Protein AF-A0A3N5PSV6-F1 (afdb_monomer)

Radius of gyration: 28.83 Å; Cα contacts (8 Å, |Δi|>4): 1073; chains: 1; bounding box: 111×68×89 Å

Nearest PDB structures (foldseek):
  8cpk-assembly3_C  TM=7.016E-01  e=5.319E-18  Escherichia coli
  4i84-assembly2_B  TM=8.105E-01  e=2.061E-15  Haemophilus influenzae Rd KW20
  4rm6-assembly1_A  TM=8.047E-01  e=1.799E-13  Haemophilus influenzae Rd KW20
  2odl-assembly1_A  TM=6.217E-01  e=5.665E-16  Haemophilus influenzae
  8vbb-assembly1_A  TM=7.490E-01  e=5.639E-13  Escherichia coli ETEC H10407

pLDDT: mean 82.86, std 22.91, range [24.31, 98.88]

Structure (mmCIF, N/CA/C/O backbone):
data_AF-A0A3N5PSV6-F1
#
_entry.id   AF-A0A3N5PSV6-F1
#
loop_
_atom_site.group_PDB
_atom_site.id
_atom_site.type_symbol
_atom_site.label_atom_id
_atom_site.label_alt_id
_atom_site.label_comp_id
_atom_site.label_asym_id
_atom_site.label_entity_id
_atom_site.label_seq_id
_atom_site.pdbx_PDB_ins_code
_atom_site.Cartn_x
_atom_site.Cartn_y
_atom_site.Cartn_z
_atom_site.occupancy
_atom_site.B_iso_or_equiv
_atom_site.auth_seq_id
_atom_site.auth_comp_id
_atom_site.auth_asym_id
_atom_site.auth_atom_id
_atom_site.pdbx_PDB_model_num
ATOM 1 N N . MET A 1 1 ? -79.967 39.894 60.573 1.00 41.41 1 MET A N 1
ATOM 2 C CA . MET A 1 1 ? -80.131 39.088 59.341 1.00 41.41 1 MET A CA 1
ATOM 3 C C . MET A 1 1 ? -79.230 39.670 58.260 1.00 41.41 1 MET A C 1
ATOM 5 O O . MET A 1 1 ? -79.398 40.843 57.982 1.00 41.41 1 MET A O 1
ATOM 9 N N . LYS A 1 2 ? -78.329 38.839 57.702 1.00 41.31 2 LYS A N 1
ATOM 10 C CA . LYS A 1 2 ? -77.596 38.963 56.411 1.00 41.31 2 LYS A CA 1
ATOM 11 C C . LYS A 1 2 ? -76.692 40.211 56.227 1.00 41.31 2 LYS A C 1
ATOM 13 O O . LYS A 1 2 ? -77.185 41.322 56.206 1.00 41.31 2 LYS A O 1
ATOM 18 N N . SER A 1 3 ? -75.356 40.061 56.296 1.00 37.50 3 SER A N 1
ATOM 19 C CA . SER A 1 3 ? -74.391 39.776 55.188 1.00 37.50 3 SER A CA 1
ATOM 20 C C . SER A 1 3 ? -74.124 41.028 54.323 1.00 37.50 3 SER A C 1
ATOM 22 O O . SER A 1 3 ? -75.101 41.627 53.905 1.00 37.50 3 SER A O 1
ATOM 24 N N . GLN A 1 4 ? -72.926 41.502 53.957 1.00 44.44 4 GLN A N 1
ATOM 25 C CA . GLN A 1 4 ? -71.601 40.923 53.659 1.00 44.44 4 GLN A CA 1
ATOM 26 C C . GLN A 1 4 ? -70.588 42.110 53.513 1.00 44.44 4 GLN A C 1
ATOM 28 O O . GLN A 1 4 ? -71.012 43.163 53.047 1.00 44.44 4 GLN A O 1
ATOM 33 N N . THR A 1 5 ? -69.374 42.072 54.105 1.00 39.25 5 THR A N 1
ATOM 34 C CA . THR A 1 5 ? -68.013 41.914 53.474 1.00 39.25 5 THR A CA 1
ATOM 35 C C . THR A 1 5 ? -67.577 43.062 52.520 1.00 39.25 5 THR A C 1
ATOM 37 O O . THR A 1 5 ? -68.368 43.451 51.678 1.00 39.25 5 THR A O 1
ATOM 40 N N . TYR A 1 6 ? -66.388 43.703 52.524 1.00 40.75 6 TYR A N 1
ATOM 41 C CA . TYR A 1 6 ? -64.989 43.438 52.948 1.00 40.75 6 TYR A CA 1
ATOM 42 C C . TYR A 1 6 ? -64.251 44.755 53.348 1.00 40.75 6 TYR A C 1
ATOM 44 O O . TYR A 1 6 ? -64.718 45.834 52.979 1.00 40.75 6 TYR A O 1
ATOM 52 N N . PRO A 1 7 ? -63.085 44.698 54.038 1.00 46.44 7 PRO A N 1
ATOM 53 C CA . PRO A 1 7 ? -62.350 45.860 54.542 1.00 46.44 7 PRO A CA 1
ATOM 54 C C . PRO A 1 7 ? -61.169 46.336 53.664 1.00 46.44 7 PRO A C 1
ATOM 56 O O . PRO A 1 7 ? -60.490 45.557 53.003 1.00 46.44 7 PRO A O 1
ATOM 59 N N . ASN A 1 8 ? -60.946 47.651 53.744 1.00 39.41 8 ASN A N 1
ATOM 60 C CA . ASN A 1 8 ? -59.696 48.417 53.868 1.00 39.41 8 ASN A CA 1
ATOM 61 C C . ASN A 1 8 ? -58.382 47.983 53.183 1.00 39.41 8 ASN A C 1
ATOM 63 O O . ASN A 1 8 ? -57.709 47.032 53.560 1.00 39.41 8 ASN A O 1
ATOM 67 N N . SER A 1 9 ? -57.969 48.874 52.274 1.00 43.34 9 SER A N 1
ATOM 68 C CA . SER A 1 9 ? -56.673 49.575 52.219 1.00 43.34 9 SER A CA 1
ATOM 69 C C . SER A 1 9 ? -55.386 48.811 52.566 1.00 43.34 9 SER A C 1
ATOM 71 O O . SER A 1 9 ? -54.981 48.701 53.720 1.00 43.34 9 SER A O 1
ATOM 73 N N . ARG A 1 10 ? -54.685 48.444 51.487 1.00 48.66 10 ARG A N 1
ATOM 74 C CA . ARG A 1 10 ? -53.250 48.664 51.215 1.00 48.66 10 ARG A CA 1
ATOM 75 C C . ARG A 1 10 ? -52.402 49.179 52.391 1.00 48.66 10 ARG A C 1
ATOM 77 O O . ARG A 1 10 ? -52.507 50.351 52.741 1.00 48.66 10 ARG A O 1
ATOM 84 N N . ASN A 1 11 ? -51.489 48.334 52.880 1.00 48.25 11 ASN A N 1
ATOM 85 C CA . ASN A 1 11 ? -50.032 48.561 52.900 1.00 48.25 11 ASN A CA 1
ATOM 86 C C . ASN A 1 11 ? -49.330 47.413 53.648 1.00 48.25 11 ASN A C 1
ATOM 88 O O . ASN A 1 11 ? -49.682 47.125 54.786 1.00 48.25 11 ASN A O 1
ATOM 92 N N . GLY A 1 12 ? -48.316 46.790 53.038 1.00 42.66 12 GLY A N 1
ATOM 93 C CA . GLY A 1 12 ? -47.486 45.807 53.739 1.00 42.66 12 GLY A CA 1
ATOM 94 C C . GLY A 1 12 ? -46.529 45.012 52.852 1.00 42.66 12 GLY A C 1
ATOM 95 O O . GLY A 1 12 ? -46.889 43.935 52.409 1.00 42.66 12 GLY A O 1
ATOM 96 N N . LEU A 1 13 ? -45.328 45.569 52.672 1.00 46.56 13 LEU A N 1
ATOM 97 C CA . LEU A 1 13 ? -44.033 44.920 52.415 1.00 46.56 13 LEU A CA 1
ATOM 98 C C . LEU A 1 13 ? -43.792 44.062 51.144 1.00 46.56 13 LEU A C 1
ATOM 100 O O . LEU A 1 13 ? -44.407 43.033 50.898 1.00 46.56 13 LEU A O 1
ATOM 104 N N . ASP A 1 14 ? -42.708 44.474 50.475 1.00 50.03 14 ASP A N 1
ATOM 105 C CA . ASP A 1 14 ? -41.561 43.654 50.059 1.00 50.03 14 ASP A CA 1
ATOM 106 C C . ASP A 1 14 ? -41.410 43.080 48.645 1.00 50.03 14 ASP A C 1
ATOM 108 O O . ASP A 1 14 ? -42.342 42.735 47.928 1.00 50.03 14 ASP A O 1
ATOM 112 N N . VAL A 1 15 ? -40.118 42.950 48.312 1.00 46.50 15 VAL A N 1
ATOM 113 C CA . VAL A 1 15 ? -39.495 42.339 47.129 1.00 46.50 15 VAL A CA 1
ATOM 114 C C . VAL A 1 15 ? -39.330 43.265 45.914 1.00 46.50 15 VAL A C 1
ATOM 116 O O . VAL A 1 15 ? -39.688 42.952 44.783 1.00 46.50 15 VAL A O 1
ATOM 119 N N . ARG A 1 16 ? -38.662 44.408 46.121 1.00 45.38 16 ARG A N 1
ATOM 120 C CA . ARG A 1 16 ? -37.930 45.121 45.054 1.00 45.38 16 ARG A CA 1
ATOM 121 C C . ARG A 1 16 ? -36.436 44.776 45.084 1.00 45.38 16 ARG A C 1
ATOM 123 O O . ARG A 1 16 ? -35.616 45.671 45.189 1.00 45.38 16 ARG A O 1
ATOM 130 N N . THR A 1 17 ? -36.079 43.498 44.987 1.00 50.38 17 THR A N 1
ATOM 131 C CA . THR A 1 17 ? -34.691 43.041 44.740 1.00 50.38 17 THR A CA 1
ATOM 132 C C . THR A 1 17 ? -34.702 41.561 44.351 1.00 50.38 17 THR A C 1
ATOM 134 O O . THR A 1 17 ? -34.222 40.690 45.064 1.00 50.38 17 THR A O 1
ATOM 137 N N . ALA A 1 18 ? -35.288 41.254 43.198 1.00 43.31 18 ALA A N 1
ATOM 138 C CA . ALA A 1 18 ? -35.144 39.946 42.561 1.00 43.31 18 ALA A CA 1
ATOM 139 C C . ALA A 1 18 ? -34.961 40.145 41.054 1.00 43.31 18 ALA A C 1
ATOM 141 O O . ALA A 1 18 ? -35.698 39.611 40.232 1.00 43.31 18 ALA A O 1
ATOM 142 N N . LEU A 1 19 ? -33.999 40.993 40.694 1.00 45.66 19 LEU A N 1
ATOM 143 C CA . LEU A 1 19 ? -33.508 41.093 39.332 1.00 45.66 19 LEU A CA 1
ATOM 144 C C . LEU A 1 19 ? -32.037 40.678 39.349 1.00 45.66 19 LEU A C 1
ATOM 146 O O . LEU A 1 19 ? -31.238 41.254 40.079 1.00 45.66 19 LEU A O 1
ATOM 150 N N . VAL A 1 20 ? -31.715 39.721 38.481 1.00 47.53 20 VAL A N 1
ATOM 151 C CA . VAL A 1 20 ? -30.361 39.397 38.012 1.00 47.53 20 VAL A CA 1
ATOM 152 C C . VAL A 1 20 ? -29.493 38.566 38.965 1.00 47.53 20 VAL A C 1
ATOM 154 O O . VAL A 1 20 ? -28.470 39.033 39.428 1.00 47.53 20 VAL A O 1
ATOM 157 N N . PHE A 1 21 ? -29.839 37.294 39.176 1.00 43.34 21 PHE A N 1
ATOM 158 C CA . PHE A 1 21 ? -28.844 36.211 39.324 1.00 43.34 21 PHE A CA 1
ATOM 159 C C . PHE A 1 21 ? -29.468 34.861 38.926 1.00 43.34 21 PHE A C 1
ATOM 161 O O . PHE A 1 21 ? -29.405 33.873 39.645 1.00 43.34 21 PHE A O 1
ATOM 168 N N . LEU A 1 22 ? -30.077 34.806 37.739 1.00 42.69 22 LEU A N 1
ATOM 169 C CA . LEU A 1 22 ? -30.148 33.554 36.987 1.00 42.69 22 LEU A CA 1
ATOM 170 C C . LEU A 1 22 ? -29.194 33.702 35.807 1.00 42.69 22 LEU A C 1
ATOM 172 O O . LEU A 1 22 ? -29.592 33.848 34.654 1.00 42.69 22 LEU A O 1
ATOM 176 N N . VAL A 1 23 ? -27.901 33.725 36.135 1.00 46.16 23 VAL A N 1
ATOM 177 C CA . VAL A 1 23 ? -26.866 33.354 35.178 1.00 46.16 23 VAL A CA 1
ATOM 178 C C . VAL A 1 23 ? -27.125 31.876 34.911 1.00 46.16 23 VAL A C 1
ATOM 180 O O . VAL A 1 23 ? -26.678 31.004 35.652 1.00 46.16 23 VAL A O 1
ATOM 183 N N . ILE A 1 24 ? -27.934 31.594 33.889 1.00 49.28 24 ILE A N 1
ATOM 184 C CA . ILE A 1 24 ? -27.906 30.305 33.216 1.00 49.28 24 ILE A CA 1
ATOM 185 C C . ILE A 1 24 ? -26.514 30.249 32.593 1.00 49.28 24 ILE A C 1
ATOM 187 O O . ILE A 1 24 ? -26.303 30.634 31.445 1.00 49.28 24 ILE A O 1
ATOM 191 N N . THR A 1 25 ? -25.537 29.819 33.386 1.00 48.53 25 THR A N 1
ATOM 192 C CA . THR A 1 25 ? -24.289 29.283 32.876 1.00 48.53 25 THR A CA 1
ATOM 193 C C . THR A 1 25 ? -24.701 28.014 32.148 1.00 48.53 25 THR A C 1
ATOM 195 O O . THR A 1 25 ? -24.708 26.923 32.715 1.00 48.53 25 THR A O 1
ATOM 198 N N . ILE A 1 26 ? -25.104 28.162 30.883 1.00 48.88 26 ILE A N 1
ATOM 199 C CA . ILE A 1 26 ? -24.948 27.104 29.896 1.00 48.88 26 ILE A CA 1
ATOM 200 C C . ILE A 1 26 ? -23.440 26.916 29.836 1.00 48.88 26 ILE A C 1
ATOM 202 O O . ILE A 1 26 ? -22.735 27.542 29.048 1.00 48.88 26 ILE A O 1
ATOM 206 N N . LEU A 1 27 ? -22.929 26.107 30.760 1.00 44.31 27 LEU A N 1
ATOM 207 C CA . LEU A 1 27 ? -21.630 25.503 30.636 1.00 44.31 27 LEU A CA 1
ATOM 208 C C . LEU A 1 27 ? -21.815 24.529 29.476 1.00 44.31 27 LEU A C 1
ATOM 210 O O . LEU A 1 27 ? -22.147 23.359 29.659 1.00 44.31 27 LEU A O 1
ATOM 214 N N . ALA A 1 28 ? -21.698 25.060 28.260 1.00 43.44 28 ALA A N 1
ATOM 215 C CA . ALA A 1 28 ? -21.350 24.274 27.106 1.00 43.44 28 ALA A CA 1
ATOM 216 C C . ALA A 1 28 ? -19.988 23.670 27.449 1.00 43.44 28 ALA A C 1
ATOM 218 O O . ALA A 1 28 ? -18.939 24.234 27.145 1.00 43.44 28 ALA A O 1
ATOM 219 N N . LEU A 1 29 ? -20.001 22.530 28.147 1.00 42.91 29 LEU A N 1
ATOM 220 C CA . LEU A 1 29 ? -18.953 21.552 27.965 1.00 42.91 29 LEU A CA 1
ATOM 221 C C . LEU A 1 29 ? -19.069 21.166 26.497 1.00 42.91 29 LEU A C 1
ATOM 223 O O . LEU A 1 29 ? -19.780 20.233 26.129 1.00 42.91 29 LEU A O 1
ATOM 227 N N . SER A 1 30 ? -18.383 21.925 25.651 1.00 39.44 30 SER A N 1
ATOM 228 C CA . SER A 1 30 ? -17.847 21.421 24.407 1.00 39.44 30 SER A CA 1
ATOM 229 C C . SER A 1 30 ? -16.951 20.262 24.823 1.00 39.44 30 SER A C 1
ATOM 231 O O . SER A 1 30 ? -15.758 20.437 25.056 1.00 39.44 30 SER A O 1
ATOM 233 N N . ALA A 1 31 ? -17.534 19.078 25.031 1.00 43.03 31 ALA A N 1
ATOM 234 C CA . ALA A 1 31 ? -16.760 17.860 24.973 1.00 43.03 31 ALA A CA 1
ATOM 235 C C . ALA A 1 31 ? -16.086 17.950 23.611 1.00 43.03 31 ALA A C 1
ATOM 237 O O . ALA A 1 31 ? -16.785 17.983 22.597 1.00 43.03 31 ALA A O 1
ATOM 238 N N . ALA A 1 32 ? -14.767 18.135 23.595 1.00 45.16 32 ALA A N 1
ATOM 239 C CA . ALA A 1 32 ? -14.008 18.034 22.369 1.00 45.16 32 ALA A CA 1
ATOM 240 C C . ALA A 1 32 ? -14.368 16.662 21.798 1.00 45.16 32 ALA A C 1
ATOM 242 O O . ALA A 1 32 ? -13.994 15.625 22.351 1.00 45.16 32 ALA A O 1
ATOM 243 N N . VAL A 1 33 ? -15.224 16.650 20.777 1.00 47.12 33 VAL A N 1
ATOM 244 C CA . VAL A 1 33 ? -15.514 15.444 20.021 1.00 47.12 33 VAL A CA 1
ATOM 245 C C . VAL A 1 33 ? -14.247 15.238 19.216 1.00 47.12 33 VAL A C 1
ATOM 247 O O . VAL A 1 33 ? -14.102 15.802 18.139 1.00 47.12 33 VAL A O 1
ATOM 250 N N . TYR A 1 34 ? -13.287 14.528 19.811 1.00 59.56 34 TYR A N 1
ATOM 251 C CA . TYR A 1 34 ? -12.083 14.078 19.127 1.00 59.56 34 TYR A CA 1
ATOM 252 C C . TYR A 1 34 ? -12.536 13.358 17.867 1.00 59.56 34 TYR A C 1
ATOM 254 O O . TYR A 1 34 ? -13.259 12.373 17.988 1.00 59.56 34 TYR A O 1
ATOM 262 N N . ALA A 1 35 ? -12.176 13.855 16.686 1.00 58.34 35 ALA A N 1
ATOM 263 C CA . ALA A 1 35 ? -12.694 13.337 15.419 1.00 58.34 35 ALA A CA 1
ATOM 264 C C . ALA A 1 35 ? -11.926 12.089 14.932 1.00 58.34 35 ALA A C 1
ATOM 266 O O . ALA A 1 35 ? -12.062 11.662 13.781 1.00 58.34 35 ALA A O 1
ATOM 267 N N . GLY A 1 36 ? -11.145 11.494 15.838 1.00 73.12 36 GLY A N 1
ATOM 268 C CA . GLY A 1 36 ? -10.449 10.229 15.685 1.00 73.12 36 GLY A CA 1
ATOM 269 C C . GLY A 1 36 ? -11.367 9.009 15.483 1.00 73.12 36 GLY A C 1
ATOM 270 O O . GLY A 1 36 ? -12.573 9.114 15.252 1.00 73.12 36 GLY A O 1
ATOM 271 N N . PRO A 1 37 ? -10.820 7.786 15.552 1.00 88.75 37 PRO A N 1
ATOM 272 C CA . PRO A 1 37 ? -11.598 6.571 15.335 1.00 88.75 37 PRO A CA 1
ATOM 273 C C . PRO A 1 37 ? -12.787 6.437 16.301 1.00 88.75 37 PRO A C 1
ATOM 275 O O . PRO A 1 37 ? -12.627 6.509 17.520 1.00 88.75 37 PRO A O 1
ATOM 278 N N . HIS A 1 38 ? -13.979 6.153 15.769 1.00 92.31 38 HIS A N 1
ATOM 279 C CA . HIS A 1 38 ? -15.219 6.087 16.545 1.00 92.31 38 HIS A CA 1
ATOM 280 C C . HIS A 1 38 ? -15.923 4.734 16.451 1.00 92.31 38 HIS A C 1
ATOM 282 O O . HIS A 1 38 ? -15.824 3.996 15.467 1.00 92.31 38 HIS A O 1
ATOM 288 N N . GLY A 1 39 ? -16.714 4.424 17.483 1.00 93.25 39 GLY A N 1
ATOM 289 C CA . GLY A 1 39 ? -17.525 3.207 17.535 1.00 93.25 39 GLY A CA 1
ATOM 290 C C . GLY A 1 39 ? -16.686 1.932 17.597 1.00 93.25 39 GLY A C 1
ATOM 291 O O . GLY A 1 39 ? -17.042 0.939 16.967 1.00 93.25 39 GLY A O 1
ATOM 292 N N . ALA A 1 40 ? -15.556 1.977 18.308 1.00 95.75 40 ALA A N 1
ATOM 293 C CA . ALA A 1 40 ? -14.661 0.839 18.454 1.00 95.75 40 ALA A CA 1
ATOM 294 C C . ALA A 1 40 ? -15.353 -0.321 19.191 1.00 95.75 40 ALA A C 1
ATOM 296 O O . ALA A 1 40 ? -15.854 -0.1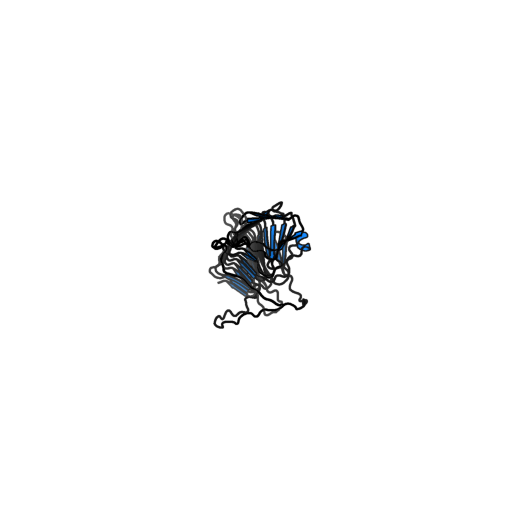69 20.304 1.00 95.75 40 ALA A O 1
ATOM 297 N N . LYS A 1 41 ? -15.328 -1.507 18.586 1.00 97.56 41 LYS A N 1
ATOM 298 C CA . LYS A 1 41 ? -15.786 -2.769 19.161 1.00 97.56 41 LYS A CA 1
ATOM 299 C C . LYS A 1 41 ? -14.687 -3.809 19.006 1.00 97.56 41 LYS A C 1
ATOM 301 O O . LYS A 1 41 ? -14.362 -4.229 17.896 1.00 97.56 41 LYS A O 1
ATOM 306 N N . VAL A 1 42 ? -14.132 -4.251 20.129 1.00 98.06 42 VAL A N 1
ATOM 307 C CA . VAL A 1 42 ? -13.125 -5.316 20.151 1.00 98.06 42 VAL A CA 1
ATOM 308 C C . VAL A 1 42 ? -13.819 -6.646 19.874 1.00 98.06 42 VAL A C 1
ATOM 310 O O . VAL A 1 42 ? -14.638 -7.104 20.666 1.00 98.06 42 VAL A O 1
ATOM 313 N N . VAL A 1 43 ? -13.506 -7.254 18.733 1.00 98.06 43 VAL A N 1
ATOM 314 C CA . VAL A 1 43 ? -14.017 -8.576 18.341 1.00 98.06 43 VAL A CA 1
ATOM 315 C C . VAL A 1 43 ? -13.105 -9.673 18.884 1.00 98.06 43 VAL A C 1
ATOM 317 O O . VAL A 1 43 ? -13.568 -10.743 19.273 1.00 98.06 43 VAL A O 1
ATOM 320 N N . ARG A 1 44 ? -11.793 -9.407 18.936 1.00 98.06 44 ARG A N 1
ATOM 321 C CA . ARG A 1 44 ? -10.792 -10.357 19.425 1.00 98.06 44 ARG A CA 1
ATOM 322 C C . ARG A 1 44 ? -9.564 -9.655 19.992 1.00 98.06 44 ARG A C 1
ATOM 324 O O . ARG A 1 44 ? -9.127 -8.638 19.462 1.00 98.06 44 ARG A O 1
ATOM 331 N N . GLY A 1 45 ? -8.948 -10.294 20.985 1.00 97.31 45 GLY A N 1
ATOM 332 C CA . GLY A 1 45 ? -7.692 -9.862 21.592 1.00 97.31 45 GLY A CA 1
ATOM 333 C C . GLY A 1 45 ? -7.911 -8.970 22.810 1.00 97.31 45 GLY A C 1
ATOM 334 O O . GLY A 1 45 ? -9.028 -8.562 23.115 1.00 97.31 45 GLY A O 1
ATOM 335 N N . LYS A 1 46 ? -6.827 -8.692 23.534 1.00 97.62 46 LYS A N 1
ATOM 336 C CA . LYS A 1 46 ? -6.812 -7.708 24.619 1.00 97.62 46 LYS A CA 1
ATOM 337 C C . LYS A 1 46 ? -6.459 -6.360 24.011 1.00 97.62 46 LYS A C 1
ATOM 339 O O . LYS A 1 46 ? -5.352 -6.212 23.495 1.00 97.62 46 LYS A O 1
ATOM 344 N N . VAL A 1 47 ? -7.391 -5.415 24.062 1.00 98.12 47 VAL A N 1
ATOM 345 C CA . VAL A 1 47 ? -7.217 -4.069 23.511 1.00 98.12 47 VAL A CA 1
ATOM 346 C C . VAL A 1 47 ? -7.595 -3.043 24.569 1.00 98.12 47 VAL A C 1
ATOM 348 O O . VAL A 1 47 ? -8.647 -3.153 25.192 1.00 98.12 47 VAL A O 1
ATOM 351 N N . GLN A 1 48 ? -6.731 -2.055 24.761 1.00 98.06 48 GLN A N 1
ATOM 352 C CA . GLN A 1 48 ? -6.952 -0.914 25.636 1.00 98.06 48 GLN A CA 1
ATOM 353 C C . GLN A 1 48 ? -6.829 0.371 24.820 1.00 98.06 48 GLN A C 1
ATOM 355 O O . GLN A 1 48 ? -5.877 0.530 24.054 1.00 98.06 48 GLN A O 1
ATOM 360 N N . PHE A 1 49 ? -7.783 1.276 25.017 1.00 97.12 49 PHE A N 1
ATOM 361 C CA . PHE A 1 49 ? -7.809 2.602 24.410 1.00 97.12 49 PHE A CA 1
ATOM 362 C C . PHE A 1 49 ? -7.478 3.638 25.484 1.00 97.12 49 PHE A C 1
ATOM 364 O O . PHE A 1 49 ? -8.082 3.627 26.558 1.00 97.12 49 PHE A O 1
ATOM 371 N N . THR A 1 50 ? -6.526 4.521 25.202 1.00 96.50 50 THR A N 1
ATOM 372 C CA . THR A 1 50 ? -6.129 5.612 26.096 1.00 96.50 50 THR A CA 1
ATOM 373 C C . THR A 1 50 ? -6.025 6.899 25.287 1.00 96.50 50 THR A C 1
ATOM 375 O O . THR A 1 50 ? -5.145 7.010 24.436 1.00 96.50 50 THR A O 1
ATOM 378 N N . GLN A 1 51 ? -6.894 7.872 25.560 1.00 94.44 51 GLN A N 1
ATOM 379 C CA . GLN A 1 51 ? -6.796 9.214 24.980 1.00 94.44 51 GLN A CA 1
ATOM 380 C C . GLN A 1 51 ? -5.790 10.056 25.782 1.00 94.44 51 GLN A C 1
ATOM 382 O O . GLN A 1 51 ? -5.843 10.075 27.012 1.00 94.44 51 GLN A O 1
ATOM 387 N N . GLN A 1 52 ? -4.867 10.730 25.096 1.00 92.75 52 GLN A N 1
ATOM 388 C CA . GLN A 1 52 ? -3.826 11.593 25.662 1.00 92.75 52 GLN A CA 1
ATOM 389 C C . GLN A 1 52 ? -3.743 12.881 24.834 1.00 92.75 52 GLN A C 1
ATOM 391 O O . GLN A 1 52 ? -3.011 12.935 23.847 1.00 92.75 52 GLN A O 1
ATOM 396 N N . GLY A 1 53 ? -4.522 13.902 25.205 1.00 91.69 53 GLY A N 1
ATOM 397 C CA . GLY A 1 53 ? -4.679 15.098 24.368 1.00 91.69 53 GLY A CA 1
ATOM 398 C C . GLY A 1 53 ? -5.203 14.707 22.985 1.00 91.69 53 GLY A C 1
ATOM 399 O O . GLY A 1 53 ? -6.193 13.982 22.899 1.00 91.69 53 GLY A O 1
ATOM 400 N N . ASP A 1 54 ? -4.485 15.093 21.933 1.00 93.19 54 ASP A N 1
ATOM 401 C CA . ASP A 1 54 ? -4.823 14.787 20.532 1.00 93.19 54 ASP A CA 1
ATOM 402 C C . ASP A 1 54 ? -4.298 13.417 20.062 1.00 93.19 54 ASP A C 1
ATOM 404 O O . ASP A 1 54 ? -4.352 13.080 18.881 1.00 93.19 54 ASP A O 1
ATOM 408 N N . THR A 1 55 ? -3.762 12.601 20.978 1.00 96.25 55 THR A N 1
ATOM 409 C CA . THR A 1 55 ? -3.263 11.254 20.679 1.00 96.25 55 THR A CA 1
ATOM 410 C C . THR A 1 55 ? -4.170 10.168 21.254 1.00 96.25 55 THR A C 1
ATOM 412 O O . THR A 1 55 ? -4.269 10.009 22.471 1.00 96.25 55 THR A O 1
ATOM 415 N N . LEU A 1 56 ? -4.739 9.325 20.393 1.00 97.62 56 LEU A N 1
ATOM 416 C CA . LEU A 1 56 ? -5.364 8.062 20.781 1.00 97.62 56 LEU A CA 1
ATOM 417 C C . LEU A 1 56 ? -4.328 6.932 20.762 1.00 97.62 56 LEU A C 1
ATOM 419 O O . LEU A 1 56 ? -3.817 6.541 19.712 1.00 97.62 56 LEU A O 1
ATOM 423 N N . VAL A 1 57 ? -4.046 6.347 21.924 1.00 98.12 57 VAL A N 1
ATOM 424 C CA . VAL A 1 57 ? -3.180 5.170 22.055 1.00 98.12 57 VAL A CA 1
ATOM 425 C C . VAL A 1 57 ? -4.029 3.903 22.114 1.00 98.12 57 VAL A C 1
ATOM 427 O O . VAL A 1 57 ? -4.881 3.756 22.988 1.00 98.12 57 VAL A O 1
ATOM 430 N N . ILE A 1 58 ? -3.759 2.960 21.214 1.00 98.25 58 ILE A N 1
ATOM 431 C CA . ILE A 1 58 ? -4.422 1.658 21.133 1.00 98.25 58 ILE A CA 1
ATOM 432 C C . ILE A 1 58 ? -3.391 0.575 21.444 1.00 98.25 58 ILE A C 1
ATOM 434 O O . ILE A 1 58 ? -2.600 0.170 20.589 1.00 98.25 58 ILE A O 1
ATOM 438 N N . LYS A 1 59 ? -3.384 0.087 22.684 1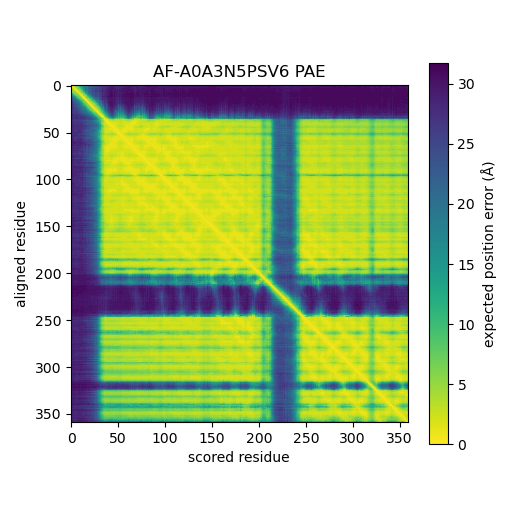.00 98.56 59 LYS A N 1
ATOM 439 C CA . LYS A 1 59 ? -2.531 -1.036 23.084 1.00 98.56 59 LYS A CA 1
ATOM 440 C C . LYS A 1 59 ? -3.269 -2.334 22.801 1.00 98.56 59 LYS A C 1
ATOM 442 O O . LYS A 1 59 ? -4.290 -2.596 23.429 1.00 98.56 59 LYS A O 1
ATOM 447 N N . ALA A 1 60 ? -2.768 -3.146 21.879 1.00 98.31 60 ALA A N 1
ATOM 448 C CA . ALA A 1 60 ? -3.454 -4.353 21.428 1.00 98.31 60 ALA A CA 1
ATOM 449 C C . ALA A 1 60 ? -2.528 -5.572 21.456 1.00 98.31 60 ALA A C 1
ATOM 451 O O . ALA A 1 60 ? -1.352 -5.483 21.121 1.00 98.31 60 ALA A O 1
ATOM 452 N N . SER A 1 61 ? -3.054 -6.735 21.841 1.00 98.50 61 SER A N 1
ATOM 453 C CA . SER A 1 61 ? -2.335 -8.011 21.734 1.00 98.50 61 SER A CA 1
ATOM 454 C C . SER A 1 61 ? -2.130 -8.435 20.272 1.00 98.50 61 SER A C 1
ATOM 456 O O . SER A 1 61 ? -2.816 -7.949 19.372 1.00 98.50 61 SER A O 1
ATOM 458 N N . ASN A 1 62 ? -1.230 -9.387 20.021 1.00 98.19 62 ASN A N 1
ATOM 459 C CA . ASN A 1 62 ? -1.085 -9.968 18.686 1.00 98.19 62 ASN A CA 1
ATOM 460 C C . ASN A 1 62 ? -2.404 -10.607 18.199 1.00 98.19 62 ASN A C 1
ATOM 462 O O . ASN A 1 62 ? -3.108 -11.251 18.977 1.00 98.19 62 ASN A O 1
ATOM 466 N N . ASN A 1 63 ? -2.700 -10.464 16.905 1.00 98.06 63 ASN A N 1
ATOM 467 C CA . ASN A 1 63 ? -3.915 -10.934 16.238 1.00 98.06 63 ASN A CA 1
ATOM 468 C C . ASN A 1 63 ? -5.215 -10.350 16.825 1.00 98.06 63 ASN A C 1
ATOM 470 O O . ASN A 1 63 ? -6.249 -11.027 16.848 1.00 98.06 63 ASN A O 1
ATOM 474 N N . SER A 1 64 ? -5.169 -9.106 17.313 1.00 98.56 64 SER A N 1
ATOM 475 C CA . SER A 1 64 ? -6.379 -8.401 17.749 1.00 98.56 64 SER A CA 1
ATOM 476 C C . SER A 1 64 ? -7.205 -7.943 16.547 1.00 98.56 64 SER A C 1
ATOM 478 O O . SER A 1 64 ? -6.647 -7.564 15.516 1.00 98.56 64 SER A O 1
ATOM 480 N N . ILE A 1 65 ? -8.528 -7.965 16.696 1.00 98.75 65 ILE A N 1
ATOM 481 C CA . ILE A 1 65 ? -9.492 -7.517 15.687 1.00 98.75 65 ILE A CA 1
ATOM 482 C C . ILE A 1 65 ? -10.398 -6.482 16.339 1.00 98.75 65 ILE A C 1
ATOM 484 O O . ILE A 1 65 ? -11.044 -6.762 17.354 1.00 98.75 65 ILE A O 1
ATOM 488 N N . ILE A 1 66 ? -10.438 -5.295 15.749 1.00 98.62 66 ILE A N 1
ATOM 489 C CA . ILE A 1 66 ? -11.215 -4.157 16.215 1.00 98.62 66 ILE A CA 1
ATOM 490 C C . ILE A 1 66 ? -12.075 -3.689 15.047 1.00 98.62 66 ILE A C 1
ATOM 492 O O . ILE A 1 66 ? -11.553 -3.310 13.999 1.00 98.62 66 ILE A O 1
ATOM 496 N N . ASN A 1 67 ? -13.390 -3.711 15.237 1.00 98.44 67 ASN A N 1
ATOM 497 C CA . ASN A 1 67 ? -14.310 -3.077 14.308 1.00 98.44 67 ASN A CA 1
ATOM 498 C C . ASN A 1 67 ? -14.518 -1.619 14.732 1.00 98.44 67 ASN A C 1
ATOM 500 O O . ASN A 1 67 ? -14.668 -1.346 15.919 1.00 98.44 67 ASN A O 1
ATOM 504 N N . PHE A 1 68 ? -14.572 -0.700 13.779 1.00 97.88 68 PHE A N 1
ATOM 505 C CA . PHE A 1 68 ? -14.857 0.714 13.991 1.00 97.88 68 PHE A CA 1
ATOM 506 C C . PHE A 1 68 ? -16.063 1.128 13.153 1.00 97.88 68 PHE A C 1
ATOM 508 O O . PHE A 1 68 ? -16.234 0.665 12.025 1.00 97.88 68 PHE A O 1
ATOM 515 N N . ARG A 1 69 ? -16.886 2.044 13.669 1.00 96.56 69 ARG A N 1
ATOM 516 C CA . ARG A 1 69 ? -17.932 2.685 12.862 1.00 96.56 69 ARG A CA 1
ATOM 517 C C . ARG A 1 69 ? -17.319 3.664 11.862 1.00 96.56 69 ARG A C 1
ATOM 519 O O . ARG A 1 69 ? -17.770 3.723 10.728 1.00 96.56 69 ARG A O 1
ATOM 526 N N . SER A 1 70 ? -16.291 4.395 12.267 1.00 96.69 70 SER A N 1
ATOM 527 C CA . SER A 1 70 ? -15.468 5.225 11.388 1.00 96.69 70 SER A CA 1
ATOM 528 C C . SER A 1 70 ? -14.032 5.212 11.890 1.00 96.69 70 SER A C 1
ATOM 530 O O . SER A 1 70 ? -13.784 5.091 13.091 1.00 96.69 70 SER A O 1
ATOM 532 N N . PHE A 1 71 ? -13.082 5.328 10.971 1.00 97.81 71 PHE A N 1
ATOM 533 C CA . PHE A 1 71 ? -11.668 5.442 11.297 1.00 97.81 71 PHE A CA 1
ATOM 534 C C . PHE A 1 71 ? -11.110 6.607 10.494 1.00 97.81 71 PHE A C 1
ATOM 536 O O . PHE A 1 71 ? -10.722 6.427 9.341 1.00 97.81 71 PHE A O 1
ATOM 543 N N . ASN A 1 72 ? -11.148 7.787 11.107 1.00 97.88 72 ASN A N 1
ATOM 544 C CA . ASN A 1 72 ? -10.579 9.016 10.579 1.00 97.88 72 ASN A CA 1
ATOM 545 C C . ASN A 1 72 ? -9.490 9.495 11.535 1.00 97.88 72 ASN A C 1
ATOM 547 O O . ASN A 1 72 ? -9.512 9.149 12.718 1.00 97.88 72 ASN A O 1
ATOM 551 N N . ILE A 1 73 ? -8.537 10.258 11.015 1.00 97.88 73 ILE A N 1
ATOM 552 C CA . ILE A 1 73 ? -7.499 10.918 11.806 1.00 97.88 73 ILE A CA 1
ATOM 553 C C . ILE A 1 73 ? -7.351 12.325 11.230 1.00 97.88 73 ILE A C 1
ATOM 555 O O . ILE A 1 73 ? -6.679 12.469 10.214 1.00 97.88 73 ILE A O 1
ATOM 559 N N . PRO A 1 74 ? -7.999 13.344 11.807 1.00 96.69 74 PRO A N 1
ATOM 560 C CA . PRO A 1 74 ? -7.845 14.727 11.366 1.00 96.69 74 PRO A CA 1
ATOM 561 C C . PRO A 1 74 ? -6.394 15.211 11.447 1.00 96.69 74 PRO A C 1
ATOM 563 O O . PRO A 1 74 ? -5.587 14.686 12.218 1.00 96.69 74 PRO A O 1
ATOM 566 N N . ALA A 1 75 ? -6.072 16.262 10.694 1.00 95.88 75 ALA A N 1
ATOM 567 C CA . ALA A 1 75 ? -4.782 16.933 10.806 1.00 95.88 75 ALA A CA 1
ATOM 568 C C . ALA A 1 75 ? -4.540 17.407 12.252 1.00 95.88 75 ALA A C 1
ATOM 570 O O . ALA A 1 75 ? -5.430 17.961 12.894 1.00 95.88 75 ALA A O 1
ATOM 571 N N . GLY A 1 76 ? -3.331 17.175 12.766 1.00 94.69 76 GLY A N 1
ATOM 572 C CA . GLY A 1 76 ? -2.962 17.471 14.156 1.00 94.69 76 GLY A CA 1
ATOM 573 C C . GLY A 1 76 ? -3.298 16.364 15.163 1.00 94.69 76 GLY A C 1
ATOM 574 O O . GLY A 1 76 ? -2.694 16.331 16.232 1.00 94.69 76 GLY A O 1
ATOM 575 N N . GLU A 1 77 ? -4.170 15.411 14.820 1.00 97.12 77 GLU A N 1
ATOM 576 C CA . GLU A 1 77 ? -4.443 14.247 15.668 1.00 97.12 77 GLU A CA 1
ATOM 577 C C . GLU A 1 77 ? -3.483 13.083 15.373 1.00 97.12 77 GLU A C 1
ATOM 579 O O . GLU A 1 77 ? -2.903 12.956 14.291 1.00 97.12 77 GLU A O 1
ATOM 584 N N . THR A 1 78 ? -3.309 12.202 16.360 1.00 98.19 78 THR A N 1
ATOM 585 C CA . THR A 1 78 ? -2.474 11.002 16.247 1.00 98.19 78 THR A CA 1
ATOM 586 C C . THR A 1 78 ? -3.223 9.758 16.702 1.00 98.19 78 THR A C 1
ATOM 588 O O . THR A 1 78 ? -3.770 9.717 17.801 1.00 98.19 78 THR A O 1
ATOM 591 N N . VAL A 1 79 ? -3.146 8.676 15.928 1.00 98.50 79 VAL A N 1
ATOM 592 C CA . VAL A 1 79 ? -3.501 7.329 16.395 1.00 98.50 79 VAL A CA 1
ATOM 593 C C . VAL A 1 79 ? -2.241 6.480 16.475 1.00 98.50 79 VAL A C 1
ATOM 595 O O . VAL A 1 79 ? -1.537 6.287 15.486 1.00 98.50 79 VAL A O 1
ATOM 598 N N . ARG A 1 80 ? -1.959 5.937 17.661 1.00 98.50 80 ARG A N 1
ATOM 599 C CA . ARG A 1 80 ? -0.778 5.112 17.925 1.00 98.50 80 ARG A CA 1
ATOM 600 C C . ARG A 1 80 ? -1.166 3.710 18.374 1.00 98.50 80 ARG A C 1
ATOM 602 O O . ARG A 1 80 ? -1.626 3.520 19.497 1.00 98.50 80 ARG A O 1
ATOM 609 N N . PHE A 1 81 ? -0.883 2.714 17.546 1.00 98.69 81 PHE A N 1
ATOM 610 C CA . PHE A 1 81 ? -0.967 1.303 17.904 1.00 98.69 81 PHE A CA 1
ATOM 611 C C . PHE A 1 81 ? 0.318 0.834 18.589 1.00 98.69 81 PHE A C 1
ATOM 613 O O . PHE A 1 81 ? 1.409 0.955 18.032 1.00 98.69 81 PHE A O 1
ATOM 620 N N . VAL A 1 82 ? 0.169 0.252 19.780 1.00 98.56 82 VAL A N 1
ATOM 621 C CA . VAL A 1 82 ? 1.257 -0.367 20.547 1.00 98.56 82 VAL A CA 1
ATOM 622 C C . VAL A 1 82 ? 0.995 -1.868 20.653 1.00 98.56 82 VAL A C 1
ATOM 624 O O . VAL A 1 82 ? 0.143 -2.315 21.424 1.00 98.56 82 VAL A O 1
ATOM 627 N N . LEU A 1 83 ? 1.725 -2.641 19.855 1.00 98.56 83 LEU A N 1
ATOM 628 C CA . LEU A 1 83 ? 1.668 -4.099 19.772 1.00 98.56 83 LEU A CA 1
ATOM 629 C C . LEU A 1 83 ? 2.885 -4.747 20.465 1.00 98.56 83 LEU A C 1
ATOM 631 O O . LEU A 1 83 ? 3.888 -4.068 20.683 1.00 98.56 83 LEU A O 1
ATOM 635 N N . PRO A 1 84 ? 2.855 -6.056 20.788 1.00 98.44 84 PRO A N 1
ATOM 636 C CA . PRO A 1 84 ? 3.970 -6.731 21.461 1.00 98.44 84 PRO A CA 1
ATOM 637 C C . PRO A 1 84 ? 5.290 -6.774 20.671 1.00 98.44 84 PRO A C 1
ATOM 639 O O . PRO A 1 84 ? 6.351 -6.860 21.278 1.00 98.44 84 PRO A O 1
ATOM 642 N N . SER A 1 85 ? 5.240 -6.759 19.336 1.00 98.00 85 SER A N 1
ATOM 643 C CA . SER A 1 85 ? 6.416 -6.856 18.456 1.00 98.00 85 SER A CA 1
ATOM 644 C C . SER A 1 85 ? 6.128 -6.296 17.059 1.00 98.00 85 SER A C 1
ATOM 646 O O . SER A 1 85 ? 4.966 -6.156 16.675 1.00 98.00 85 SER A O 1
ATOM 648 N N . SER A 1 86 ? 7.173 -6.093 16.249 1.00 96.19 86 SER A N 1
ATOM 649 C CA . SER A 1 86 ? 7.045 -5.723 14.827 1.00 96.19 86 SER A CA 1
ATOM 650 C C . SER A 1 86 ? 6.366 -6.785 13.959 1.00 96.19 86 SER A C 1
ATOM 652 O O . SER A 1 86 ? 5.761 -6.480 12.933 1.00 96.19 86 SER A O 1
ATOM 654 N N . SER A 1 87 ? 6.407 -8.045 14.394 1.00 96.12 87 SER A N 1
ATOM 655 C CA . SER A 1 87 ? 5.704 -9.162 13.760 1.00 96.12 87 SER A CA 1
ATOM 656 C C . SER A 1 87 ? 4.244 -9.305 14.202 1.00 96.12 87 SER A C 1
ATOM 658 O O . SER A 1 87 ? 3.508 -10.101 13.614 1.00 96.12 87 SER A O 1
ATOM 660 N N . SER A 1 88 ? 3.814 -8.561 15.227 1.00 98.25 88 SER A N 1
ATOM 661 C CA . SER A 1 88 ? 2.441 -8.615 15.722 1.00 98.25 88 SER A CA 1
ATOM 662 C C . SER A 1 88 ? 1.477 -7.964 14.735 1.00 98.25 88 SER A C 1
ATOM 664 O O . SER A 1 88 ? 1.807 -6.962 14.105 1.00 98.25 88 SER A O 1
ATOM 666 N N . ARG A 1 89 ? 0.277 -8.535 14.606 1.00 98.06 89 ARG A N 1
ATOM 667 C CA . ARG A 1 89 ? -0.753 -8.104 13.649 1.00 98.06 89 ARG A CA 1
ATOM 668 C C . ARG A 1 89 ? -1.968 -7.544 14.375 1.00 98.06 89 ARG A C 1
ATOM 670 O O . ARG A 1 89 ? -2.411 -8.125 15.368 1.00 98.06 89 ARG A O 1
ATOM 677 N N . VAL A 1 90 ? -2.531 -6.459 13.858 1.00 98.75 90 VAL A N 1
ATOM 678 C CA . VAL A 1 90 ? -3.810 -5.895 14.306 1.00 98.75 90 VAL A CA 1
ATOM 679 C C . VAL A 1 90 ? -4.687 -5.583 13.099 1.00 98.75 90 VAL A C 1
ATOM 681 O O . VAL A 1 90 ? -4.213 -5.023 12.112 1.00 98.75 90 VAL A O 1
ATOM 684 N N . LEU A 1 91 ? -5.959 -5.967 13.181 1.00 98.81 91 LEU A N 1
ATOM 685 C CA . LEU A 1 91 ? -6.972 -5.641 12.186 1.00 98.81 91 LEU A CA 1
ATOM 686 C C . LEU A 1 91 ? -7.871 -4.521 12.707 1.00 98.81 91 LEU A C 1
ATOM 688 O O . LEU A 1 91 ? -8.600 -4.710 13.679 1.00 98.81 91 LEU A O 1
ATOM 692 N N . SER A 1 92 ? -7.807 -3.376 12.035 1.00 98.44 92 SER A N 1
ATOM 693 C CA . SER A 1 92 ? -8.733 -2.254 12.137 1.00 98.44 92 SER A CA 1
ATOM 694 C C . SER A 1 92 ? -9.715 -2.334 10.967 1.00 98.44 92 SER A C 1
ATOM 696 O O . SER A 1 92 ? -9.365 -2.065 9.815 1.00 98.44 92 SER A O 1
ATOM 698 N N . ARG A 1 93 ? -10.941 -2.778 11.243 1.00 98.56 93 ARG A N 1
ATOM 699 C CA . ARG A 1 93 ? -11.990 -2.944 10.232 1.00 98.56 93 ARG A CA 1
ATOM 700 C C . ARG A 1 93 ? -13.052 -1.874 10.394 1.00 98.56 93 ARG A C 1
ATOM 702 O O . ARG A 1 93 ? -13.758 -1.857 11.396 1.00 98.56 93 ARG A O 1
ATOM 709 N N . VAL A 1 94 ? -13.220 -1.023 9.396 1.00 98.12 94 VAL A N 1
ATOM 710 C CA . VAL A 1 94 ? -14.313 -0.056 9.354 1.00 98.12 94 VAL A CA 1
ATOM 711 C C . VAL A 1 94 ? -15.555 -0.734 8.793 1.00 98.12 94 VAL A C 1
ATOM 713 O O . VAL A 1 94 ? -15.527 -1.327 7.718 1.00 98.12 94 VAL A O 1
ATOM 716 N N . THR A 1 95 ? -16.649 -0.669 9.545 1.00 95.44 95 THR A N 1
ATOM 717 C CA . THR A 1 95 ? -17.942 -1.260 9.174 1.00 95.44 95 THR A CA 1
ATOM 718 C C . THR A 1 95 ? -19.012 -0.207 8.883 1.00 95.44 95 THR A C 1
ATOM 720 O O . THR A 1 95 ? -20.165 -0.564 8.660 1.00 95.44 95 THR A O 1
ATOM 723 N N . GLY A 1 96 ? -18.671 1.084 8.954 1.00 92.50 96 GLY A N 1
ATOM 724 C CA . GLY A 1 96 ? -19.575 2.183 8.607 1.00 92.50 96 GLY A CA 1
ATOM 725 C C . GLY A 1 96 ? -19.691 2.439 7.107 1.00 92.50 96 GLY A C 1
ATOM 726 O O . GLY A 1 96 ? -19.171 1.688 6.295 1.00 92.50 96 GLY A O 1
ATOM 727 N N . GLY A 1 97 ? -20.413 3.506 6.757 1.00 89.56 97 GLY A N 1
ATOM 728 C CA . GLY A 1 97 ? -20.739 3.905 5.379 1.00 89.56 97 GLY A CA 1
ATOM 729 C C . GLY A 1 97 ? -19.676 4.714 4.635 1.00 89.56 97 GLY A C 1
ATOM 730 O O . GLY A 1 97 ? -19.723 4.806 3.415 1.00 89.56 97 GLY A O 1
ATOM 731 N N . ALA A 1 98 ? -18.768 5.356 5.368 1.00 94.81 98 ALA A N 1
ATOM 732 C CA . ALA A 1 98 ? -17.886 6.386 4.831 1.00 94.81 98 ALA A CA 1
ATOM 733 C C . ALA A 1 98 ? -16.447 5.886 4.686 1.00 94.81 98 ALA A C 1
ATOM 735 O O . ALA A 1 98 ? -15.975 5.079 5.496 1.00 94.81 98 ALA A O 1
ATOM 736 N N . ALA A 1 99 ? -15.750 6.410 3.677 1.00 96.50 99 ALA A N 1
ATOM 737 C CA . ALA A 1 99 ? -14.321 6.200 3.498 1.00 96.50 99 ALA A CA 1
ATOM 738 C C . ALA A 1 99 ? -13.535 6.715 4.713 1.00 96.50 99 ALA A C 1
ATOM 740 O O . ALA A 1 99 ? -13.967 7.628 5.420 1.00 96.50 99 ALA A O 1
ATOM 741 N N . SER A 1 100 ? -12.379 6.106 4.957 1.00 98.44 100 SER A N 1
ATOM 742 C CA . SER A 1 100 ? -11.447 6.558 5.985 1.00 98.44 100 SER A CA 1
ATOM 743 C C . SER A 1 100 ? -10.672 7.767 5.484 1.00 98.44 100 SER A C 1
ATOM 745 O O . SER A 1 100 ? -10.007 7.655 4.460 1.00 98.44 100 SER A O 1
ATOM 747 N N . GLN A 1 101 ? -10.720 8.877 6.218 1.00 98.31 101 GLN A N 1
ATOM 748 C CA . GLN A 1 101 ? -9.917 10.070 5.947 1.00 98.31 101 GLN A CA 1
ATOM 749 C C . GLN A 1 101 ? -8.784 10.176 6.973 1.00 98.31 101 GLN A C 1
ATOM 751 O O . GLN A 1 101 ? -9.030 10.347 8.169 1.00 98.31 101 GLN A O 1
ATOM 756 N N . ILE A 1 102 ? -7.545 10.046 6.511 1.00 98.56 102 ILE A N 1
ATOM 757 C CA . ILE A 1 102 ? -6.336 10.093 7.332 1.00 98.56 102 ILE A CA 1
ATOM 758 C C . ILE A 1 102 ? -5.545 11.329 6.917 1.00 98.56 102 ILE A C 1
ATOM 760 O O . ILE A 1 102 ? -4.841 11.289 5.921 1.00 98.56 102 ILE A O 1
ATOM 764 N N . ASP A 1 103 ? -5.659 12.411 7.676 1.00 98.38 103 ASP A N 1
ATOM 765 C CA . ASP A 1 103 ? -4.928 13.670 7.478 1.00 98.38 103 ASP A CA 1
ATOM 766 C C . ASP A 1 103 ? -3.873 13.907 8.575 1.00 98.38 103 ASP A C 1
ATOM 768 O O . ASP A 1 103 ? -3.000 14.758 8.428 1.00 98.38 103 ASP A O 1
ATOM 772 N N . GLY A 1 104 ? -3.951 13.180 9.692 1.00 98.12 104 GLY A N 1
ATOM 773 C CA . GLY A 1 104 ? -3.014 13.258 10.814 1.00 98.12 104 GLY A CA 1
ATOM 774 C C . GLY A 1 104 ? -1.965 12.145 10.830 1.00 98.12 104 GLY A C 1
ATOM 775 O O . GLY A 1 104 ? -1.593 11.576 9.801 1.00 98.12 104 GLY A O 1
ATOM 776 N N . MET A 1 105 ? -1.471 11.820 12.028 1.00 98.50 105 MET A N 1
ATOM 777 C CA . MET A 1 105 ? -0.397 10.842 12.208 1.00 98.50 105 MET A CA 1
ATOM 778 C C . MET A 1 105 ? -0.932 9.457 12.596 1.00 98.50 105 MET A C 1
ATOM 780 O O . MET A 1 105 ? -1.666 9.301 13.572 1.00 98.50 105 MET A O 1
ATOM 784 N N . LEU A 1 106 ? -0.512 8.416 11.878 1.00 98.69 106 LEU A N 1
ATOM 785 C CA . LEU A 1 106 ? -0.837 7.021 12.178 1.00 98.69 106 LEU A CA 1
ATOM 786 C C . LEU A 1 106 ? 0.443 6.229 12.437 1.00 98.69 106 LEU A C 1
ATOM 788 O O . LEU A 1 106 ? 1.208 5.939 11.522 1.00 98.69 106 LEU A O 1
ATOM 792 N N . VAL A 1 107 ? 0.665 5.839 13.690 1.00 98.62 107 VAL A N 1
ATOM 793 C CA . VAL A 1 107 ? 1.872 5.109 14.100 1.00 98.62 107 VAL A CA 1
ATOM 794 C C . VAL A 1 107 ? 1.510 3.699 14.543 1.00 98.62 107 VAL A C 1
ATOM 796 O O . VAL A 1 107 ? 0.615 3.510 15.363 1.00 98.62 107 VAL A O 1
ATOM 799 N N . CYS A 1 108 ? 2.225 2.689 14.057 1.00 98.56 108 CYS A N 1
ATOM 800 C CA . CYS A 1 108 ? 2.082 1.308 14.500 1.00 98.56 108 CYS A CA 1
ATOM 801 C C . CYS A 1 108 ? 3.446 0.626 14.580 1.00 98.56 108 CYS A C 1
ATOM 803 O O . CYS A 1 108 ? 4.118 0.426 13.580 1.00 98.56 108 CYS A O 1
ATOM 805 N N . ASN A 1 109 ? 3.854 0.159 15.755 1.00 98.12 109 ASN A N 1
ATOM 806 C CA . ASN A 1 109 ? 5.123 -0.567 15.864 1.00 98.12 109 ASN A CA 1
ATOM 807 C C . ASN A 1 109 ? 5.090 -1.987 15.255 1.00 98.12 109 ASN A C 1
ATOM 809 O O . ASN A 1 109 ? 6.107 -2.669 15.314 1.00 98.12 109 ASN A O 1
ATOM 813 N N . GLY A 1 110 ? 3.957 -2.444 14.704 1.00 98.12 110 GLY A N 1
ATOM 814 C CA . GLY A 1 110 ? 3.798 -3.749 14.053 1.00 98.12 110 GLY A CA 1
ATOM 815 C C . GLY A 1 110 ? 3.021 -3.675 12.737 1.00 98.12 110 GLY A C 1
ATOM 816 O O . GLY A 1 110 ? 3.120 -2.694 12.001 1.00 98.12 110 GLY A O 1
ATOM 817 N N . ARG A 1 111 ? 2.291 -4.743 12.403 1.00 98.25 111 ARG A N 1
ATOM 818 C CA . ARG A 1 111 ? 1.564 -4.878 11.134 1.00 98.25 111 ARG A CA 1
ATOM 819 C C . ARG A 1 111 ? 0.114 -4.428 11.299 1.00 98.25 111 ARG A C 1
ATOM 821 O O . ARG A 1 111 ? -0.670 -5.103 11.975 1.00 98.25 111 ARG A O 1
ATOM 828 N N . LEU A 1 112 ? -0.236 -3.315 10.668 1.00 98.56 112 LEU A N 1
ATOM 829 C CA . LEU A 1 112 ? -1.569 -2.727 10.693 1.00 98.56 112 LEU A CA 1
ATOM 830 C C . LEU A 1 112 ? -2.338 -3.085 9.422 1.00 98.56 112 LEU A C 1
ATOM 832 O O . LEU A 1 112 ? -1.922 -2.737 8.321 1.00 98.56 112 LEU A O 1
ATOM 836 N N . TYR A 1 113 ? -3.488 -3.729 9.595 1.00 98.75 113 TYR A N 1
ATOM 837 C CA . TYR A 1 113 ? -4.475 -3.916 8.539 1.00 98.75 113 TYR A CA 1
ATOM 838 C C . TYR A 1 113 ? -5.594 -2.902 8.751 1.00 98.75 113 TYR A C 1
ATOM 840 O O . TYR A 1 113 ? -6.322 -3.001 9.736 1.00 98.75 113 TYR A O 1
ATOM 848 N N . LEU A 1 114 ? -5.721 -1.932 7.850 1.00 98.75 114 LEU A N 1
ATOM 849 C CA . LEU A 1 114 ? -6.823 -0.980 7.789 1.00 98.75 114 LEU A CA 1
ATOM 850 C C . LEU A 1 114 ? -7.722 -1.364 6.615 1.00 98.75 114 LEU A C 1
ATOM 852 O O . LEU A 1 114 ? -7.331 -1.250 5.455 1.00 98.75 114 LEU A O 1
ATOM 856 N N . THR A 1 115 ? -8.920 -1.850 6.927 1.00 98.62 115 THR A N 1
ATOM 857 C CA . THR A 1 115 ? -9.886 -2.317 5.923 1.00 98.62 115 THR A CA 1
ATOM 858 C C . THR A 1 115 ? -11.148 -1.466 5.973 1.00 98.62 115 THR A C 1
ATOM 860 O O . THR A 1 115 ? -11.703 -1.266 7.054 1.00 98.62 115 THR A O 1
ATOM 863 N N . ASN A 1 116 ? -11.584 -0.944 4.829 1.00 98.12 116 ASN A N 1
ATOM 864 C CA . ASN A 1 116 ? -12.805 -0.151 4.703 1.00 98.12 116 ASN A CA 1
ATOM 865 C C . ASN A 1 116 ? -13.343 -0.244 3.270 1.00 98.12 116 ASN A C 1
ATOM 867 O O . ASN A 1 116 ? -12.740 0.319 2.366 1.00 98.12 116 ASN A O 1
ATOM 871 N N . TYR A 1 117 ? -14.485 -0.895 3.040 1.00 95.56 117 TYR A N 1
ATOM 872 C CA . TYR A 1 117 ? -15.026 -1.061 1.682 1.00 95.56 117 TYR A CA 1
ATOM 873 C C . TYR A 1 117 ? -15.301 0.265 0.957 1.00 95.56 117 TYR A C 1
ATOM 875 O O . TYR A 1 117 ? -15.236 0.295 -0.267 1.00 95.56 117 TYR A O 1
ATOM 883 N N . ALA A 1 118 ? -15.595 1.348 1.687 1.00 95.88 118 ALA A N 1
ATOM 884 C CA . ALA A 1 118 ? -15.869 2.656 1.099 1.00 95.88 118 ALA A CA 1
ATOM 885 C C . ALA A 1 118 ? -14.595 3.360 0.595 1.00 95.88 118 ALA A C 1
ATOM 887 O O . ALA A 1 118 ? -14.684 4.264 -0.229 1.00 95.88 118 ALA A O 1
ATOM 888 N N . GLY A 1 119 ? -13.417 2.935 1.061 1.00 97.62 119 GLY A N 1
ATOM 889 C CA . GLY A 1 119 ? -12.124 3.481 0.656 1.00 97.62 119 GLY A CA 1
ATOM 890 C C . GLY A 1 119 ? -11.257 3.957 1.818 1.00 97.62 119 GLY A C 1
ATOM 891 O O . GLY A 1 119 ? -11.701 4.054 2.967 1.00 97.62 119 GLY A O 1
ATOM 892 N N . VAL A 1 120 ? -9.997 4.252 1.500 1.00 98.69 120 VAL A N 1
ATOM 893 C CA . VAL A 1 120 ? -9.002 4.799 2.431 1.00 98.69 120 VAL A CA 1
ATOM 894 C C . VAL A 1 120 ? -8.245 5.927 1.735 1.00 98.69 120 VAL A C 1
ATOM 896 O O . VAL A 1 120 ? -7.559 5.684 0.748 1.00 98.69 120 VAL A O 1
ATOM 899 N N . ASN A 1 121 ? -8.357 7.142 2.260 1.00 98.62 121 ASN A N 1
ATOM 900 C CA . ASN A 1 121 ? -7.671 8.323 1.761 1.00 98.62 121 ASN A CA 1
ATOM 901 C C . ASN A 1 121 ? -6.626 8.796 2.776 1.00 98.62 121 ASN A C 1
ATOM 903 O O . ASN A 1 121 ? -6.968 9.092 3.923 1.00 98.62 121 ASN A O 1
ATOM 907 N N . PHE A 1 122 ? -5.369 8.872 2.352 1.00 98.88 122 PHE A N 1
ATOM 908 C CA . PHE A 1 122 ? -4.296 9.532 3.086 1.00 98.88 122 PHE A CA 1
ATOM 909 C C . PHE A 1 122 ? -4.086 10.921 2.484 1.00 98.88 122 PHE A C 1
ATOM 911 O O . PHE A 1 122 ? -3.525 11.034 1.396 1.00 98.88 122 PHE A O 1
ATOM 918 N N . GLY A 1 123 ? -4.545 11.963 3.177 1.00 98.44 123 GLY A N 1
ATOM 919 C CA . GLY A 1 123 ? -4.423 13.347 2.728 1.00 98.44 123 GLY A CA 1
ATOM 920 C C . GLY A 1 123 ? -2.980 13.857 2.735 1.00 98.44 123 GLY A C 1
ATOM 921 O O . GLY A 1 123 ? -2.065 13.213 3.245 1.00 98.44 123 GLY A O 1
ATOM 922 N N . SER A 1 124 ? -2.767 15.056 2.197 1.00 98.00 124 SER A N 1
ATOM 923 C CA . SER A 1 124 ? -1.426 15.629 1.993 1.00 98.00 124 SER A CA 1
ATOM 924 C C . SER A 1 124 ? -0.628 15.877 3.278 1.00 98.00 124 SER A C 1
ATOM 926 O O . SER A 1 124 ? 0.600 15.932 3.244 1.00 98.00 124 SER A O 1
ATOM 928 N N . THR A 1 125 ? -1.300 16.004 4.425 1.00 98.00 125 THR A N 1
ATOM 929 C CA . THR A 1 125 ? -0.666 16.147 5.746 1.00 98.00 125 THR A CA 1
ATOM 930 C C . THR A 1 125 ? -0.470 14.815 6.472 1.00 98.00 125 THR A C 1
ATOM 932 O O . THR A 1 125 ? 0.109 14.791 7.560 1.00 98.00 125 THR A O 1
ATOM 935 N N . ALA A 1 126 ? -0.937 13.706 5.892 1.00 98.69 126 ALA A N 1
ATOM 936 C CA . ALA A 1 126 ? -0.887 12.399 6.520 1.00 98.69 126 ALA A CA 1
ATOM 937 C C . ALA A 1 126 ? 0.552 11.905 6.667 1.00 98.69 126 ALA A C 1
ATOM 939 O O . ALA A 1 126 ? 1.335 11.915 5.714 1.00 98.69 126 ALA A O 1
ATOM 940 N N . VAL A 1 127 ? 0.873 11.388 7.852 1.00 98.62 127 VAL A N 1
ATOM 941 C CA . VAL A 1 127 ? 2.141 10.699 8.105 1.00 98.62 127 VAL A CA 1
ATOM 942 C C . VAL A 1 127 ? 1.845 9.344 8.720 1.00 98.62 127 VAL A C 1
ATOM 944 O O . VAL A 1 127 ? 1.359 9.245 9.848 1.00 98.62 127 VAL A O 1
ATOM 947 N N . VAL A 1 128 ? 2.159 8.280 7.987 1.00 98.75 128 VAL A N 1
ATOM 948 C CA . VAL A 1 128 ? 1.989 6.904 8.450 1.00 98.75 128 VAL A CA 1
ATOM 949 C C . VAL A 1 128 ? 3.351 6.273 8.684 1.00 98.75 128 VAL A C 1
ATOM 951 O O . VAL A 1 128 ? 4.184 6.248 7.786 1.00 98.75 128 VAL A O 1
ATOM 954 N N . ASN A 1 129 ? 3.570 5.723 9.878 1.00 98.44 129 ASN A N 1
ATOM 955 C CA . ASN A 1 129 ? 4.770 4.961 10.213 1.00 98.44 129 ASN A CA 1
ATOM 956 C C . ASN A 1 129 ? 4.373 3.607 10.808 1.00 98.44 129 ASN A C 1
ATOM 958 O O . ASN A 1 129 ? 3.831 3.547 11.915 1.00 98.44 129 ASN A O 1
ATOM 962 N N . ALA A 1 130 ? 4.617 2.524 10.070 1.00 97.88 130 ALA A N 1
ATOM 963 C CA . ALA A 1 130 ? 4.241 1.173 10.478 1.00 97.88 130 ALA A CA 1
ATOM 964 C C . ALA A 1 130 ? 5.370 0.153 10.265 1.00 97.88 130 ALA A C 1
ATOM 966 O O . ALA A 1 130 ? 6.231 0.351 9.418 1.00 97.88 130 ALA A O 1
ATOM 967 N N . ALA A 1 131 ? 5.356 -1.001 10.944 1.00 96.94 131 ALA A N 1
ATOM 968 C CA . ALA A 1 131 ? 6.220 -2.103 10.497 1.00 96.94 131 ALA A CA 1
ATOM 969 C C . ALA A 1 131 ? 5.715 -2.659 9.154 1.00 96.94 131 ALA A C 1
ATOM 971 O O . ALA A 1 131 ? 6.491 -2.845 8.224 1.00 96.94 131 ALA A O 1
ATOM 972 N N . ALA A 1 132 ? 4.402 -2.858 9.025 1.00 97.38 132 ALA A N 1
ATOM 973 C CA . ALA A 1 132 ? 3.749 -3.072 7.737 1.00 97.38 132 ALA A CA 1
ATOM 974 C C . ALA A 1 132 ? 2.369 -2.412 7.725 1.00 97.38 132 ALA A C 1
ATOM 976 O O . ALA A 1 132 ? 1.661 -2.458 8.733 1.00 97.38 132 ALA A O 1
ATOM 977 N N . LEU A 1 133 ? 1.980 -1.854 6.584 1.00 98.56 133 LEU A N 1
ATOM 978 C CA . LEU A 1 133 ? 0.666 -1.270 6.349 1.00 98.56 133 LEU A CA 1
ATOM 979 C C . LEU A 1 133 ? -0.062 -2.060 5.260 1.00 98.56 133 LEU A C 1
ATOM 981 O O . LEU A 1 133 ? 0.446 -2.210 4.155 1.00 98.56 133 LEU A O 1
ATOM 985 N N . TYR A 1 134 ? -1.275 -2.508 5.562 1.00 98.50 134 TYR A N 1
ATOM 986 C CA . TYR A 1 134 ? -2.221 -3.044 4.590 1.00 98.50 134 TYR A CA 1
ATOM 987 C C . TYR A 1 134 ? -3.437 -2.119 4.583 1.00 98.50 134 TYR A C 1
ATOM 989 O O . TYR A 1 134 ? -4.270 -2.204 5.484 1.00 98.50 134 TYR A O 1
ATOM 997 N N . ALA A 1 135 ? -3.520 -1.218 3.608 1.00 98.62 135 ALA A N 1
ATOM 998 C CA . ALA A 1 135 ? -4.660 -0.332 3.406 1.00 98.62 135 ALA A CA 1
ATOM 999 C C . ALA A 1 135 ? -5.523 -0.897 2.274 1.00 98.62 135 ALA A C 1
ATOM 1001 O O . ALA A 1 135 ? -5.106 -0.942 1.117 1.00 98.62 135 ALA A O 1
ATOM 1002 N N . VAL A 1 136 ? -6.710 -1.385 2.623 1.00 98.25 136 VAL A N 1
ATOM 1003 C CA . VAL A 1 136 ? -7.549 -2.156 1.703 1.00 98.25 136 VAL A CA 1
ATOM 1004 C C . VAL A 1 136 ? -8.951 -1.571 1.661 1.00 98.25 136 VAL A C 1
ATOM 1006 O O . VAL A 1 136 ? -9.668 -1.584 2.664 1.00 98.25 136 VAL A O 1
ATOM 1009 N N . ALA A 1 137 ? -9.371 -1.130 0.479 1.00 97.31 137 ALA A N 1
ATOM 1010 C CA . ALA A 1 137 ? -10.715 -0.649 0.202 1.00 97.31 137 ALA A CA 1
ATOM 1011 C C . ALA A 1 137 ? -11.729 -1.802 0.031 1.00 97.31 137 ALA A C 1
ATOM 1013 O O . ALA A 1 137 ? -12.425 -1.930 -0.977 1.00 97.31 137 ALA A O 1
ATOM 1014 N N . GLY A 1 138 ? -11.760 -2.693 1.019 1.00 96.00 138 GLY A N 1
ATOM 1015 C CA . GLY A 1 138 ? -12.559 -3.913 1.059 1.00 96.00 138 GLY A CA 1
ATOM 1016 C C . GLY A 1 138 ? -12.470 -4.563 2.435 1.00 96.00 138 GLY A C 1
ATOM 1017 O O . GLY A 1 138 ? -12.422 -3.865 3.447 1.00 96.00 138 GLY A O 1
ATOM 1018 N N . ASN A 1 139 ? -12.447 -5.894 2.495 1.00 96.06 139 ASN A N 1
ATOM 1019 C CA . ASN A 1 139 ? -12.468 -6.638 3.754 1.00 96.06 139 ASN A CA 1
ATOM 1020 C C . ASN A 1 139 ? -11.590 -7.901 3.722 1.00 96.06 139 ASN A C 1
ATOM 1022 O O . ASN A 1 139 ? -11.387 -8.513 2.678 1.00 96.06 139 ASN A O 1
ATOM 1026 N N . ILE A 1 140 ? -11.136 -8.341 4.895 1.00 96.75 140 ILE A N 1
ATOM 1027 C CA . ILE A 1 140 ? -10.532 -9.659 5.140 1.00 96.75 140 ILE A CA 1
ATOM 1028 C C . ILE A 1 140 ? -11.385 -10.393 6.172 1.00 96.75 140 ILE A C 1
ATOM 1030 O O . ILE A 1 140 ? -11.805 -9.791 7.161 1.00 96.75 140 ILE A O 1
ATOM 1034 N N . SER A 1 141 ? -11.661 -11.683 5.980 1.00 97.38 141 SER A N 1
ATOM 1035 C CA . SER A 1 141 ? -12.418 -12.445 6.981 1.00 97.38 141 SER A CA 1
ATOM 1036 C C . SER A 1 141 ? -11.595 -12.636 8.263 1.00 97.38 141 SER A C 1
ATOM 1038 O O . SER A 1 141 ? -10.370 -12.754 8.210 1.00 97.38 141 SER A O 1
ATOM 1040 N N . ASP A 1 142 ? -12.249 -12.722 9.428 1.00 98.19 142 ASP A N 1
ATOM 1041 C CA . ASP A 1 142 ? -11.554 -13.001 10.698 1.00 98.19 142 ASP A CA 1
ATOM 1042 C C . ASP A 1 142 ? -10.725 -14.291 10.606 1.00 98.19 142 ASP A C 1
ATOM 1044 O O . ASP A 1 142 ? -9.609 -14.371 11.117 1.00 98.19 142 ASP A O 1
ATOM 1048 N N . ARG A 1 143 ? -11.253 -15.301 9.906 1.00 97.56 143 ARG A N 1
ATOM 1049 C CA . ARG A 1 143 ? -10.581 -16.583 9.690 1.00 97.56 143 ARG A CA 1
ATOM 1050 C C . ARG A 1 143 ? -9.304 -16.424 8.867 1.00 97.56 143 ARG A C 1
ATOM 1052 O O . ARG A 1 143 ? -8.279 -16.978 9.260 1.00 97.56 143 ARG A O 1
ATOM 1059 N N . ASP A 1 144 ? -9.365 -15.708 7.749 1.00 96.31 144 ASP A N 1
ATOM 1060 C CA . ASP A 1 144 ? -8.218 -15.547 6.850 1.00 96.31 144 ASP A CA 1
ATOM 1061 C C . ASP A 1 144 ? -7.146 -14.675 7.512 1.00 96.31 144 ASP A C 1
ATOM 1063 O O . ASP A 1 144 ? -5.977 -15.070 7.565 1.00 96.31 144 ASP A O 1
ATOM 1067 N N . PHE A 1 145 ? -7.562 -13.594 8.187 1.00 97.56 145 PHE A N 1
ATOM 1068 C CA . PHE A 1 145 ? -6.674 -12.798 9.030 1.00 97.56 145 PHE A CA 1
ATOM 1069 C C . PHE A 1 145 ? -5.965 -13.683 10.058 1.00 97.56 145 PHE A C 1
ATOM 1071 O O . PHE A 1 145 ? -4.739 -13.716 10.084 1.00 97.56 145 PHE A O 1
ATOM 1078 N N . LEU A 1 146 ? -6.682 -14.475 10.858 1.00 96.38 146 LEU A N 1
ATOM 1079 C CA . LEU A 1 146 ? -6.067 -15.313 11.897 1.00 96.38 146 LEU A CA 1
ATOM 1080 C C . LEU A 1 146 ? -5.160 -16.419 11.348 1.00 96.38 146 LEU A C 1
ATOM 1082 O O . LEU A 1 146 ? -4.184 -16.785 12.003 1.00 96.38 146 LEU A O 1
ATOM 1086 N N . ARG A 1 147 ? -5.443 -16.923 10.144 1.00 95.44 147 ARG A N 1
ATOM 1087 C CA . ARG A 1 147 ? -4.614 -17.924 9.456 1.00 95.44 147 ARG A CA 1
ATOM 1088 C C . ARG A 1 147 ? -3.411 -17.331 8.726 1.00 95.44 147 ARG A C 1
ATOM 1090 O O . ARG A 1 147 ? -2.642 -18.096 8.155 1.00 95.44 147 ARG A O 1
ATOM 1097 N N . LYS A 1 148 ? -3.226 -16.005 8.770 1.00 93.31 148 LYS A N 1
ATOM 1098 C CA . LYS A 1 148 ? -2.201 -15.284 7.991 1.00 93.31 148 LYS A CA 1
ATOM 1099 C C . LYS A 1 148 ? -2.364 -15.495 6.480 1.00 93.31 148 LYS A C 1
ATOM 1101 O O . LYS A 1 148 ? -1.388 -15.474 5.741 1.00 93.31 148 LYS A O 1
ATOM 1106 N N . ALA A 1 149 ? -3.598 -15.728 6.045 1.00 92.62 149 ALA A N 1
ATOM 1107 C CA . ALA A 1 149 ? -3.956 -15.757 4.642 1.00 92.62 149 ALA A CA 1
ATOM 1108 C C . ALA A 1 149 ? -4.448 -14.357 4.274 1.00 92.62 149 ALA A C 1
ATOM 1110 O O . ALA A 1 149 ? -5.562 -13.982 4.632 1.00 92.62 149 ALA A O 1
ATOM 1111 N N . ASP A 1 150 ? -3.623 -13.577 3.583 1.00 93.50 150 ASP A N 1
ATOM 1112 C CA . ASP A 1 150 ? -3.968 -12.213 3.173 1.00 93.50 150 ASP A CA 1
ATOM 1113 C C . ASP A 1 150 ? -4.869 -12.253 1.917 1.00 93.50 150 ASP A C 1
ATOM 1115 O O . ASP A 1 150 ? -4.494 -11.837 0.821 1.00 93.50 150 ASP A O 1
ATOM 1119 N N . ARG A 1 151 ? -6.066 -12.837 2.093 1.00 94.69 151 ARG A N 1
ATOM 1120 C CA . ARG A 1 151 ? -7.160 -12.893 1.117 1.00 94.69 151 ARG A CA 1
ATOM 1121 C C . ARG A 1 151 ? -8.155 -11.779 1.419 1.00 94.69 151 ARG A C 1
ATOM 1123 O O . ARG A 1 151 ? -8.917 -11.856 2.383 1.00 94.69 151 ARG A O 1
ATOM 1130 N N . PHE A 1 152 ? -8.167 -10.774 0.565 1.00 95.25 152 PHE A N 1
ATOM 1131 C CA . PHE A 1 152 ? -9.105 -9.668 0.614 1.00 95.25 152 PHE A CA 1
ATOM 1132 C C . PHE A 1 152 ? -10.270 -9.916 -0.340 1.00 95.25 152 PHE A C 1
ATOM 1134 O O . PHE A 1 152 ? -10.127 -10.575 -1.365 1.00 95.25 152 PHE A O 1
ATOM 1141 N N . SER A 1 153 ? -11.438 -9.410 0.026 1.00 94.00 153 SER A N 1
ATOM 1142 C CA . SER A 1 153 ? -12.708 -9.600 -0.674 1.00 94.00 153 SER A CA 1
ATOM 1143 C C . SER A 1 153 ? -13.564 -8.346 -0.535 1.00 94.00 153 SER A C 1
ATOM 1145 O O . SER A 1 153 ? -13.286 -7.498 0.317 1.00 94.00 153 SER A O 1
ATOM 1147 N N . GLY A 1 154 ? -14.612 -8.229 -1.351 1.00 92.12 154 GLY A N 1
ATOM 1148 C CA . GLY A 1 154 ? -15.504 -7.068 -1.307 1.00 92.12 154 GLY A CA 1
ATOM 1149 C C . GLY A 1 154 ? -14.774 -5.761 -1.618 1.00 92.12 154 GLY A C 1
ATOM 1150 O O . GLY A 1 154 ? -15.066 -4.743 -0.996 1.00 92.12 154 GLY A O 1
ATOM 1151 N N . ILE A 1 155 ? -13.786 -5.816 -2.518 1.00 92.25 155 ILE A N 1
ATOM 1152 C CA . ILE A 1 155 ? -13.062 -4.633 -2.981 1.00 92.25 155 ILE A CA 1
ATOM 1153 C C . ILE A 1 155 ? -14.035 -3.756 -3.779 1.00 92.25 155 ILE A C 1
ATOM 1155 O O . ILE A 1 155 ? -14.597 -4.222 -4.772 1.00 92.25 155 ILE A O 1
ATOM 1159 N N . ALA A 1 156 ? -14.256 -2.522 -3.322 1.00 91.81 156 ALA A N 1
ATOM 1160 C CA . ALA A 1 156 ? -15.261 -1.622 -3.896 1.00 91.81 156 ALA A CA 1
ATOM 1161 C C . ALA A 1 156 ? -14.789 -0.162 -3.977 1.00 91.81 156 ALA A C 1
ATOM 1163 O O . ALA A 1 156 ? -15.014 0.495 -4.993 1.00 91.81 156 ALA A O 1
ATOM 1164 N N . GLY A 1 157 ? -14.126 0.341 -2.935 1.00 93.44 157 GLY A N 1
ATOM 1165 C CA . GLY A 1 157 ? -13.649 1.721 -2.869 1.00 93.44 157 GLY A CA 1
ATOM 1166 C C . GLY A 1 157 ? -12.248 1.930 -3.448 1.00 93.44 157 GLY A C 1
ATOM 1167 O O . GLY A 1 157 ? -11.566 0.992 -3.870 1.00 93.44 157 GLY A O 1
ATOM 1168 N N . ALA A 1 158 ? -11.802 3.183 -3.398 1.00 96.12 158 ALA A N 1
ATOM 1169 C CA . ALA A 1 158 ? -10.458 3.589 -3.788 1.00 96.12 158 ALA A CA 1
ATOM 1170 C C . ALA A 1 158 ? -9.499 3.647 -2.587 1.00 96.12 158 ALA A C 1
ATOM 1172 O O . ALA A 1 158 ? -9.917 3.846 -1.442 1.00 96.12 158 ALA A O 1
ATOM 1173 N N . VAL A 1 159 ? -8.202 3.505 -2.861 1.00 98.50 159 VAL A N 1
ATOM 1174 C CA . VAL A 1 159 ? -7.122 3.816 -1.919 1.00 98.50 159 VAL A CA 1
ATOM 1175 C C . VAL A 1 159 ? -6.252 4.917 -2.512 1.00 98.50 159 VAL A C 1
ATOM 1177 O O . VAL A 1 159 ? -5.631 4.714 -3.552 1.00 98.50 159 VAL A O 1
ATOM 1180 N N . THR A 1 160 ? -6.195 6.075 -1.864 1.00 98.56 160 THR A N 1
ATOM 1181 C CA . THR A 1 160 ? -5.445 7.245 -2.346 1.00 98.56 160 THR A CA 1
ATOM 1182 C C . THR A 1 160 ? -4.398 7.667 -1.327 1.00 98.56 160 THR A C 1
ATOM 1184 O O . THR A 1 160 ? -4.653 7.637 -0.124 1.00 98.56 160 THR A O 1
ATOM 1187 N N . ASN A 1 161 ? -3.211 8.040 -1.804 1.00 98.75 161 ASN A N 1
ATOM 1188 C CA . ASN A 1 161 ? -2.140 8.585 -0.981 1.00 98.75 161 ASN A CA 1
ATOM 1189 C C . ASN A 1 161 ? -1.588 9.888 -1.558 1.00 98.75 161 ASN A C 1
ATOM 1191 O O . ASN A 1 161 ? -0.827 9.851 -2.522 1.00 98.75 161 ASN A O 1
ATOM 1195 N N . ASP A 1 162 ? -1.899 10.998 -0.896 1.00 98.69 162 ASP A N 1
ATOM 1196 C CA . ASP A 1 162 ? -1.289 12.317 -1.081 1.00 98.69 162 ASP A CA 1
ATOM 1197 C C . ASP A 1 162 ? -0.218 12.617 -0.011 1.00 98.69 162 ASP A C 1
ATOM 1199 O O . ASP A 1 162 ? 0.539 13.578 -0.139 1.00 98.69 162 ASP A O 1
ATOM 1203 N N . GLY A 1 163 ? -0.149 11.807 1.051 1.00 98.56 163 GLY A N 1
ATOM 1204 C CA . GLY A 1 163 ? 0.743 11.998 2.197 1.00 98.56 163 GLY A CA 1
ATOM 1205 C C . GLY A 1 163 ? 2.033 11.173 2.147 1.00 98.56 163 GLY A C 1
ATOM 1206 O O . GLY A 1 163 ? 2.514 10.756 1.090 1.00 98.56 163 GLY A O 1
ATOM 1207 N N . MET A 1 164 ? 2.615 10.927 3.325 1.00 98.75 164 MET A N 1
ATOM 1208 C CA . MET A 1 164 ? 3.837 10.138 3.499 1.00 98.75 164 MET A CA 1
ATOM 1209 C C . MET A 1 164 ? 3.548 8.798 4.184 1.00 98.75 164 MET A C 1
ATOM 1211 O O . MET A 1 164 ? 3.160 8.754 5.353 1.00 98.75 164 MET A O 1
ATOM 1215 N N . LEU A 1 165 ? 3.811 7.694 3.483 1.00 98.81 165 LEU A N 1
ATOM 1216 C CA . LEU A 1 165 ? 3.713 6.332 4.008 1.00 98.81 165 LEU A CA 1
ATOM 1217 C C . LEU A 1 165 ? 5.113 5.744 4.199 1.00 98.81 165 LEU A C 1
ATOM 1219 O O . LEU A 1 165 ? 5.824 5.497 3.228 1.00 98.81 165 LEU A O 1
ATOM 1223 N N . GLN A 1 166 ? 5.502 5.471 5.442 1.00 98.38 166 GLN A N 1
ATOM 1224 C CA . GLN A 1 166 ? 6.780 4.852 5.784 1.00 98.38 166 GLN A CA 1
ATOM 1225 C C . GLN A 1 166 ? 6.566 3.502 6.477 1.00 98.38 166 GLN A C 1
ATOM 1227 O O . GLN A 1 166 ? 5.905 3.423 7.514 1.00 98.38 166 GLN A O 1
ATOM 1232 N N . ALA A 1 167 ? 7.129 2.423 5.923 1.00 96.69 167 ALA A N 1
ATOM 1233 C CA . ALA A 1 167 ? 7.059 1.097 6.545 1.00 96.69 167 ALA A CA 1
ATOM 1234 C C . ALA A 1 167 ? 8.161 0.134 6.070 1.00 96.69 167 ALA A C 1
ATOM 1236 O O . ALA A 1 167 ? 9.021 0.515 5.287 1.00 96.69 167 ALA A O 1
ATOM 1237 N N . GLN A 1 168 ? 8.138 -1.129 6.518 1.00 93.69 168 GLN A N 1
ATOM 1238 C CA . GLN A 1 168 ? 8.900 -2.224 5.882 1.00 93.69 168 GLN A CA 1
ATOM 1239 C C . GLN A 1 168 ? 8.084 -2.956 4.805 1.00 93.69 168 GLN A C 1
ATOM 1241 O O . GLN A 1 168 ? 8.645 -3.663 3.972 1.00 93.69 168 GLN A O 1
ATOM 1246 N N . ALA A 1 169 ? 6.761 -2.784 4.800 1.00 95.75 169 ALA A N 1
ATOM 1247 C CA . ALA A 1 169 ? 5.899 -3.191 3.699 1.00 95.75 169 ALA A CA 1
ATOM 1248 C C . ALA A 1 169 ? 4.661 -2.291 3.624 1.00 95.75 169 ALA A C 1
ATOM 1250 O O . ALA A 1 169 ? 4.080 -1.961 4.662 1.00 95.75 169 ALA A O 1
ATOM 1251 N N . VAL A 1 170 ? 4.246 -1.919 2.415 1.00 98.25 170 VAL A N 1
ATOM 1252 C CA . VAL A 1 170 ? 3.008 -1.172 2.156 1.00 98.25 170 VAL A CA 1
ATOM 1253 C C . VAL A 1 170 ? 2.210 -1.890 1.076 1.00 98.25 170 VAL A C 1
ATOM 1255 O O . VAL A 1 170 ? 2.689 -2.098 -0.035 1.00 98.25 170 VAL A O 1
ATOM 1258 N N . HIS A 1 171 ? 0.972 -2.241 1.396 1.00 97.69 171 HIS A N 1
ATOM 1259 C CA . HIS A 1 171 ? 0.038 -2.878 0.482 1.00 97.69 171 HIS A CA 1
ATOM 1260 C C . HIS A 1 171 ? -1.215 -2.015 0.364 1.00 97.69 171 HIS A C 1
ATOM 1262 O O . HIS A 1 171 ? -1.961 -1.876 1.334 1.00 97.69 171 HIS A O 1
ATOM 1268 N N . LEU A 1 172 ? -1.431 -1.436 -0.814 1.00 98.31 172 LEU A N 1
ATOM 1269 C CA . LEU A 1 172 ? -2.599 -0.635 -1.162 1.00 98.31 172 LEU A CA 1
ATOM 1270 C C . LEU A 1 172 ? -3.473 -1.447 -2.120 1.00 98.31 172 LEU A C 1
ATOM 1272 O O . LEU A 1 172 ? -2.999 -1.862 -3.178 1.00 98.31 172 LEU A O 1
ATOM 1276 N N . VAL A 1 173 ? -4.727 -1.704 -1.750 1.00 97.00 173 VAL A N 1
ATOM 1277 C CA . VAL A 1 173 ? -5.642 -2.540 -2.544 1.00 97.00 173 VAL A CA 1
ATOM 1278 C C . VAL A 1 173 ? -7.003 -1.865 -2.654 1.00 97.00 173 VAL A C 1
ATOM 1280 O O . VAL A 1 173 ? -7.637 -1.611 -1.635 1.00 97.00 173 VAL A O 1
ATOM 1283 N N . GLY A 1 174 ? -7.483 -1.622 -3.869 1.00 95.81 174 GLY A N 1
ATOM 1284 C CA . GLY A 1 174 ? -8.789 -1.007 -4.123 1.00 95.81 174 GLY A CA 1
ATOM 1285 C C . GLY A 1 174 ? -9.312 -1.316 -5.521 1.00 95.81 174 GLY A C 1
ATOM 1286 O O . GLY A 1 174 ? -8.661 -2.022 -6.283 1.00 95.81 174 GLY A O 1
ATOM 1287 N N . THR A 1 175 ? -10.485 -0.795 -5.877 1.00 93.25 175 THR A N 1
ATOM 1288 C CA . THR A 1 175 ? -10.901 -0.734 -7.292 1.00 93.25 175 THR A CA 1
ATOM 1289 C C . THR A 1 175 ? -10.053 0.290 -8.039 1.00 93.25 175 THR A C 1
ATOM 1291 O O . THR A 1 175 ? -9.726 0.106 -9.208 1.00 93.25 175 THR A O 1
ATOM 1294 N N . GLN A 1 176 ? -9.621 1.325 -7.319 1.00 94.38 176 GLN A N 1
ATOM 1295 C CA . GLN A 1 176 ? -8.631 2.298 -7.749 1.00 94.38 176 GLN A CA 1
ATOM 1296 C C . GLN A 1 176 ? -7.554 2.456 -6.688 1.00 94.38 176 GLN A C 1
ATOM 1298 O O . GLN A 1 176 ? -7.849 2.451 -5.491 1.00 94.38 176 GLN A O 1
ATOM 1303 N N . VAL A 1 177 ? -6.310 2.616 -7.129 1.00 97.56 177 VAL A N 1
ATOM 1304 C CA . VAL A 1 177 ? -5.184 2.921 -6.249 1.00 97.56 177 VAL A CA 1
ATOM 1305 C C . VAL A 1 177 ? -4.394 4.084 -6.832 1.00 97.56 177 VAL A C 1
ATOM 1307 O O . VAL A 1 177 ? -3.876 3.970 -7.938 1.00 97.56 177 VAL A O 1
ATOM 1310 N N . ALA A 1 178 ? -4.278 5.189 -6.101 1.00 97.94 178 ALA A N 1
ATOM 1311 C CA . ALA A 1 178 ? -3.529 6.361 -6.546 1.00 97.94 178 ALA A CA 1
ATOM 1312 C C . ALA A 1 178 ? -2.462 6.762 -5.525 1.00 97.94 178 ALA A C 1
ATOM 1314 O O . ALA A 1 178 ? -2.729 6.808 -4.325 1.00 97.94 178 ALA A O 1
ATOM 1315 N N . ASN A 1 179 ? -1.263 7.070 -6.008 1.00 98.44 179 ASN A N 1
ATOM 1316 C CA . ASN A 1 179 ? -0.180 7.642 -5.222 1.00 98.44 179 ASN A CA 1
ATOM 1317 C C . ASN A 1 179 ? 0.340 8.919 -5.890 1.00 98.44 179 ASN A C 1
ATOM 1319 O O . ASN A 1 179 ? 0.982 8.861 -6.938 1.00 98.44 179 ASN A O 1
ATOM 1323 N N . SER A 1 180 ? 0.083 10.048 -5.248 1.00 98.25 180 SER A N 1
ATOM 1324 C CA . SER A 1 180 ? 0.585 11.399 -5.546 1.00 98.25 180 SER A CA 1
ATOM 1325 C C . SER A 1 180 ? 1.580 11.876 -4.482 1.00 98.25 180 SER A C 1
ATOM 1327 O O . SER A 1 180 ? 2.371 12.781 -4.739 1.00 98.25 180 SER A O 1
ATOM 1329 N N . GLY A 1 181 ? 1.569 11.250 -3.303 1.00 98.38 181 GLY A N 1
ATOM 1330 C CA . GLY A 1 181 ? 2.491 11.500 -2.203 1.00 98.38 181 GLY A CA 1
ATOM 1331 C C . GLY A 1 181 ? 3.785 10.682 -2.280 1.00 98.38 181 GLY A C 1
ATOM 1332 O O . GLY A 1 181 ? 4.345 10.422 -3.349 1.00 98.38 181 GLY A O 1
ATOM 1333 N N . SER A 1 182 ? 4.283 10.272 -1.113 1.00 98.56 182 SER A N 1
ATOM 1334 C CA . SER A 1 182 ? 5.535 9.527 -0.967 1.00 98.56 182 SER A CA 1
ATOM 1335 C C . SER A 1 182 ? 5.326 8.210 -0.228 1.00 98.56 182 SER A C 1
ATOM 1337 O O . SER A 1 182 ? 4.760 8.182 0.864 1.00 98.56 182 SER A O 1
ATOM 1339 N N . ILE A 1 183 ? 5.823 7.118 -0.802 1.00 98.75 183 ILE A N 1
ATOM 1340 C CA . ILE A 1 183 ? 5.847 5.792 -0.184 1.00 98.75 183 ILE A CA 1
ATOM 1341 C C . ILE A 1 183 ? 7.308 5.374 -0.015 1.00 98.75 183 ILE A C 1
ATOM 1343 O O . ILE A 1 183 ? 8.013 5.159 -0.997 1.00 98.75 183 ILE A O 1
ATOM 1347 N N . ILE A 1 184 ? 7.773 5.249 1.229 1.00 98.25 184 ILE A N 1
ATOM 1348 C CA . ILE A 1 184 ? 9.173 4.978 1.575 1.00 98.25 184 ILE A CA 1
ATOM 1349 C C . ILE A 1 184 ? 9.259 3.656 2.337 1.00 98.25 184 ILE A C 1
ATOM 1351 O O . ILE A 1 184 ? 8.900 3.559 3.512 1.00 98.25 184 ILE A O 1
ATOM 1355 N N . VAL A 1 185 ? 9.775 2.630 1.666 1.00 95.12 185 VAL A N 1
ATOM 1356 C CA . VAL A 1 185 ? 9.864 1.256 2.171 1.00 95.12 185 VAL A CA 1
ATOM 1357 C C . VAL A 1 185 ? 11.252 0.657 1.893 1.00 95.12 185 VAL A C 1
ATOM 1359 O O . VAL A 1 185 ? 11.390 -0.263 1.081 1.00 95.12 185 VAL A O 1
ATOM 1362 N N . PRO A 1 186 ? 12.323 1.167 2.535 1.00 85.06 186 PRO A N 1
ATOM 1363 C CA . PRO A 1 186 ? 13.698 0.794 2.208 1.00 85.06 186 PRO A CA 1
ATOM 1364 C C . PRO A 1 186 ? 13.915 -0.716 2.346 1.00 85.06 186 PRO A C 1
ATOM 1366 O O . PRO A 1 186 ? 13.588 -1.293 3.381 1.00 85.06 186 PRO A O 1
ATOM 1369 N N . ALA A 1 187 ? 14.442 -1.355 1.295 1.00 85.00 187 ALA A N 1
ATOM 1370 C CA . ALA A 1 187 ? 14.637 -2.811 1.193 1.00 85.00 187 ALA A CA 1
ATOM 1371 C C . ALA A 1 187 ? 13.369 -3.681 1.383 1.00 85.00 187 ALA A C 1
ATOM 1373 O O . ALA A 1 187 ? 13.453 -4.910 1.379 1.00 85.00 187 ALA A O 1
ATOM 1374 N N . GLY A 1 188 ? 12.196 -3.066 1.536 1.00 92.88 188 GLY A N 1
ATOM 1375 C CA . GLY A 1 188 ? 10.924 -3.749 1.711 1.00 92.88 188 GLY A CA 1
ATOM 1376 C C . GLY A 1 188 ? 10.104 -3.791 0.430 1.00 92.88 188 GLY A C 1
ATOM 1377 O O . GLY A 1 188 ? 10.652 -3.690 -0.670 1.00 92.88 188 GLY A O 1
ATOM 1378 N N . VAL A 1 189 ? 8.790 -3.977 0.576 1.00 93.94 189 VAL A N 1
ATOM 1379 C CA . VAL A 1 189 ? 7.882 -4.166 -0.564 1.00 93.94 189 VAL A CA 1
ATOM 1380 C C . VAL A 1 189 ? 6.756 -3.148 -0.587 1.00 93.94 189 VAL A C 1
ATOM 1382 O O . VAL A 1 189 ? 6.111 -2.902 0.431 1.00 93.94 189 VAL A O 1
ATOM 1385 N N . VAL A 1 190 ? 6.475 -2.626 -1.778 1.00 97.38 190 VAL A N 1
ATOM 1386 C CA . VAL A 1 190 ? 5.263 -1.867 -2.079 1.00 97.38 190 VAL A CA 1
ATOM 1387 C C . VAL A 1 190 ? 4.418 -2.642 -3.081 1.00 97.38 190 VAL A C 1
ATOM 1389 O O . VAL A 1 190 ? 4.919 -3.053 -4.127 1.00 97.38 190 VAL A O 1
ATOM 1392 N N . THR A 1 191 ? 3.133 -2.828 -2.783 1.00 96.12 191 THR A N 1
ATOM 1393 C CA . THR A 1 191 ? 2.159 -3.329 -3.758 1.00 96.12 191 THR A CA 1
ATOM 1394 C C . THR A 1 191 ? 1.001 -2.351 -3.907 1.00 96.12 191 THR A C 1
ATOM 1396 O O . THR A 1 191 ? 0.326 -2.057 -2.922 1.00 96.12 191 THR A O 1
ATOM 1399 N N . MET A 1 192 ? 0.734 -1.898 -5.126 1.00 96.69 192 MET A N 1
ATOM 1400 C CA . MET A 1 192 ? -0.446 -1.112 -5.486 1.00 96.69 192 MET A CA 1
ATOM 1401 C C . MET A 1 192 ? -1.317 -1.963 -6.400 1.00 96.69 192 MET A C 1
ATOM 1403 O O . MET A 1 192 ? -0.920 -2.267 -7.524 1.00 96.69 192 MET A O 1
ATOM 1407 N N . THR A 1 193 ? -2.469 -2.402 -5.900 1.00 93.62 193 THR A N 1
ATOM 1408 C CA . THR A 1 193 ? -3.326 -3.367 -6.588 1.00 93.62 193 THR A CA 1
ATOM 1409 C C . THR A 1 193 ? -4.714 -2.813 -6.865 1.00 93.62 193 THR A C 1
ATOM 1411 O O . THR A 1 193 ? -5.488 -2.606 -5.931 1.00 93.62 193 THR A O 1
ATOM 1414 N N . ALA A 1 194 ? -5.048 -2.666 -8.148 1.00 91.88 194 ALA A N 1
ATOM 1415 C CA . ALA A 1 194 ? -6.423 -2.460 -8.588 1.00 91.88 194 ALA A CA 1
ATOM 1416 C C . ALA A 1 194 ? -7.091 -3.807 -8.889 1.00 91.88 194 ALA A C 1
ATOM 1418 O O . ALA A 1 194 ? -6.563 -4.613 -9.655 1.00 91.88 194 ALA A O 1
ATOM 1419 N N . ALA A 1 195 ? -8.250 -4.073 -8.297 1.00 88.12 195 ALA A N 1
ATOM 1420 C CA . ALA A 1 195 ? -9.009 -5.287 -8.568 1.00 88.12 195 ALA A CA 1
ATOM 1421 C C . ALA A 1 195 ? -10.500 -5.097 -8.288 1.00 88.12 195 ALA A C 1
ATOM 1423 O O . ALA A 1 195 ? -10.890 -4.337 -7.404 1.00 88.12 195 ALA A O 1
ATOM 1424 N N . SER A 1 196 ? -11.330 -5.862 -8.997 1.00 82.38 196 SER A N 1
ATOM 1425 C CA . SER A 1 196 ? -12.712 -6.125 -8.596 1.00 82.38 196 SER A CA 1
ATOM 1426 C C . SER A 1 196 ? -12.800 -7.565 -8.080 1.00 82.38 196 SER A C 1
ATOM 1428 O O . SER A 1 196 ? -12.231 -8.481 -8.670 1.00 82.38 196 SER A O 1
ATOM 1430 N N . GLY A 1 197 ? -13.468 -7.782 -6.944 1.00 84.56 197 GLY A N 1
ATOM 1431 C CA . GLY A 1 197 ? -13.638 -9.121 -6.368 1.00 84.56 197 GLY A CA 1
ATOM 1432 C C . GLY A 1 197 ? -12.629 -9.470 -5.272 1.00 84.56 197 GLY A C 1
ATOM 1433 O O . GLY A 1 197 ? -12.591 -8.800 -4.238 1.00 84.56 197 GLY A O 1
ATOM 1434 N N . GLU A 1 198 ? -11.891 -10.571 -5.443 1.00 86.62 198 GLU A N 1
ATOM 1435 C CA . GLU A 1 198 ? -10.960 -11.083 -4.430 1.00 86.62 198 GLU A CA 1
ATOM 1436 C C . GLU A 1 198 ? -9.502 -10.886 -4.828 1.00 86.62 198 GLU A C 1
ATOM 1438 O O . GLU A 1 198 ? -9.122 -11.151 -5.966 1.00 86.62 198 GLU A O 1
ATOM 1443 N N . VAL A 1 199 ? -8.679 -10.505 -3.854 1.00 88.62 199 VAL A N 1
ATOM 1444 C CA . VAL A 1 199 ? -7.235 -10.317 -4.002 1.00 88.62 199 VAL A CA 1
ATOM 1445 C C . VAL A 1 199 ? -6.517 -11.200 -2.999 1.00 88.62 199 VAL A C 1
ATOM 1447 O O . VAL A 1 199 ? -6.749 -11.103 -1.797 1.00 88.62 199 VAL A O 1
ATOM 1450 N N . TYR A 1 200 ? -5.606 -12.032 -3.480 1.00 89.31 200 TYR A N 1
ATOM 1451 C CA . TYR A 1 200 ? -4.672 -12.762 -2.634 1.00 89.31 200 TYR A CA 1
ATOM 1452 C C . TYR A 1 200 ? -3.313 -12.086 -2.718 1.00 89.31 200 TYR A C 1
ATOM 1454 O O . TYR A 1 200 ? -2.735 -12.039 -3.802 1.00 89.31 200 TYR A O 1
ATOM 1462 N N . LEU A 1 201 ? -2.802 -11.604 -1.587 1.00 86.81 201 LEU A N 1
ATOM 1463 C CA . LEU A 1 201 ? -1.405 -11.203 -1.456 1.00 86.81 201 LEU A CA 1
ATOM 1464 C C . LEU A 1 201 ? -0.619 -12.401 -0.930 1.00 86.81 201 LEU A C 1
ATOM 1466 O O . LEU A 1 201 ? -0.735 -12.774 0.237 1.00 86.81 201 LEU A O 1
ATOM 1470 N N . VAL A 1 202 ? 0.157 -13.037 -1.805 1.00 73.31 202 VAL A N 1
ATOM 1471 C CA . VAL A 1 202 ? 1.019 -14.162 -1.433 1.00 73.31 202 VAL A CA 1
ATOM 1472 C C . VAL A 1 202 ? 2.462 -13.773 -1.682 1.00 73.31 202 VAL A C 1
ATOM 1474 O O . VAL A 1 202 ? 2.836 -13.501 -2.816 1.00 73.31 202 VAL A O 1
ATOM 1477 N N . GLU A 1 203 ? 3.290 -13.801 -0.645 1.00 64.69 203 GLU A N 1
ATOM 1478 C CA . GLU A 1 203 ? 4.739 -13.748 -0.819 1.00 64.69 203 GLU A CA 1
ATOM 1479 C C . GLU A 1 203 ? 5.239 -15.164 -1.153 1.00 64.69 203 GLU A C 1
ATOM 1481 O O . GLU A 1 203 ? 5.153 -16.073 -0.326 1.00 64.69 203 GLU A O 1
ATOM 1486 N N . ARG A 1 204 ? 5.711 -15.380 -2.385 1.00 50.84 204 ARG A N 1
ATOM 1487 C CA . ARG A 1 204 ? 6.298 -16.644 -2.850 1.00 50.84 204 ARG A CA 1
ATOM 1488 C C . ARG A 1 204 ? 7.615 -16.361 -3.562 1.00 50.84 204 ARG A C 1
ATOM 1490 O O . ARG A 1 204 ? 7.656 -15.517 -4.447 1.00 50.84 204 ARG A O 1
ATOM 1497 N N . ASP A 1 205 ? 8.679 -17.058 -3.168 1.00 44.28 205 ASP A N 1
ATOM 1498 C CA . ASP A 1 205 ? 10.020 -16.935 -3.766 1.00 44.28 205 ASP A CA 1
ATOM 1499 C C . ASP A 1 205 ? 10.583 -15.499 -3.745 1.00 44.28 205 ASP A C 1
ATOM 1501 O O . ASP A 1 205 ? 11.331 -15.098 -4.625 1.00 44.28 205 ASP A O 1
ATOM 1505 N N . GLY A 1 206 ? 10.201 -14.694 -2.745 1.00 44.62 206 GLY A N 1
ATOM 1506 C CA . GLY A 1 206 ? 10.576 -13.278 -2.695 1.00 44.62 206 GLY A CA 1
ATOM 1507 C C . GLY A 1 206 ? 9.785 -12.388 -3.664 1.00 44.62 206 GLY A C 1
ATOM 1508 O O . GLY A 1 206 ? 10.090 -11.205 -3.792 1.00 44.62 206 GLY A O 1
ATOM 1509 N N . HIS A 1 207 ? 8.725 -12.894 -4.289 1.00 39.69 207 HIS A N 1
ATOM 1510 C CA . HIS A 1 207 ? 7.815 -12.120 -5.125 1.00 39.69 207 HIS A CA 1
ATOM 1511 C C . HIS A 1 207 ? 6.419 -12.079 -4.505 1.00 39.69 207 HIS A C 1
ATOM 1513 O O . HIS A 1 207 ? 5.917 -13.079 -3.991 1.00 39.69 207 HIS A O 1
ATOM 1519 N N . PHE A 1 208 ? 5.767 -10.919 -4.557 1.00 57.94 208 PHE A N 1
ATOM 1520 C CA . PHE A 1 208 ? 4.360 -10.811 -4.187 1.00 57.94 208 PHE A CA 1
ATOM 1521 C C . PHE A 1 208 ? 3.510 -11.166 -5.403 1.00 57.94 208 PHE A C 1
ATOM 1523 O O . PHE A 1 208 ? 3.436 -10.421 -6.378 1.00 57.94 208 PHE A O 1
ATOM 1530 N N . LEU A 1 209 ? 2.887 -12.338 -5.351 1.00 54.97 209 LEU A N 1
ATOM 1531 C CA . LEU A 1 209 ? 1.871 -12.748 -6.301 1.00 54.97 209 LEU A CA 1
ATOM 1532 C C . LEU A 1 209 ? 0.551 -12.138 -5.851 1.00 54.97 209 LEU A C 1
ATOM 1534 O O . LEU A 1 209 ? -0.002 -12.514 -4.818 1.00 54.97 209 LEU A O 1
ATOM 1538 N N . VAL A 1 210 ? 0.059 -11.205 -6.655 1.00 59.69 210 VAL A N 1
ATOM 1539 C CA . VAL A 1 210 ? -1.322 -10.749 -6.597 1.00 59.69 210 VAL A CA 1
ATOM 1540 C C . VAL A 1 210 ? -2.127 -11.711 -7.459 1.00 59.69 210 VAL A C 1
ATOM 1542 O O . VAL A 1 210 ? -1.978 -11.720 -8.680 1.00 59.69 210 VAL A O 1
ATOM 1545 N N . LYS A 1 211 ? -2.962 -12.548 -6.842 1.00 62.94 211 LYS A N 1
ATOM 1546 C CA . LYS A 1 211 ? -3.978 -13.291 -7.595 1.00 62.94 211 LYS A CA 1
ATOM 1547 C C . LYS A 1 211 ? -5.305 -12.574 -7.437 1.00 62.94 211 LYS A C 1
ATOM 1549 O O . LYS A 1 211 ? -5.837 -12.532 -6.329 1.00 62.94 211 LYS A O 1
ATOM 1554 N N . VAL A 1 212 ? -5.826 -12.053 -8.538 1.00 57.41 212 VAL A N 1
ATOM 1555 C CA . VAL A 1 212 ? -7.224 -11.645 -8.621 1.00 57.41 212 VAL A CA 1
ATOM 1556 C C . VAL A 1 212 ? -8.023 -12.891 -9.002 1.00 57.41 212 VAL A C 1
ATOM 1558 O O . VAL A 1 212 ? -7.639 -13.639 -9.901 1.00 57.41 212 VAL A O 1
ATOM 1561 N N . ALA A 1 213 ? -9.062 -13.220 -8.238 1.00 48.31 213 ALA A N 1
ATOM 1562 C CA . ALA A 1 213 ? -9.999 -14.260 -8.650 1.00 48.31 213 ALA A CA 1
ATOM 1563 C C . ALA A 1 213 ? -11.158 -13.580 -9.380 1.00 48.31 213 ALA A C 1
ATOM 1565 O O . ALA A 1 213 ? -11.950 -12.876 -8.753 1.00 48.31 213 ALA A O 1
ATOM 1566 N N . GLY A 1 214 ? -11.223 -13.783 -10.700 1.00 39.22 214 GLY A N 1
ATOM 1567 C CA . GLY A 1 214 ? -12.277 -13.250 -11.556 1.00 39.22 214 GLY A CA 1
ATOM 1568 C C . GLY A 1 214 ? -13.672 -13.563 -11.015 1.00 39.22 214 GLY A C 1
ATOM 1569 O O . GLY A 1 214 ? -13.972 -14.694 -10.616 1.00 39.22 214 GLY A O 1
ATOM 1570 N N . ALA A 1 215 ? -14.514 -12.531 -10.994 1.00 32.16 215 ALA A N 1
ATOM 1571 C CA . ALA A 1 215 ? -15.902 -12.587 -10.579 1.00 32.16 215 ALA A CA 1
ATOM 1572 C C . ALA A 1 215 ? -16.666 -13.667 -11.362 1.00 32.16 215 ALA A C 1
ATOM 1574 O O . ALA A 1 215 ? -17.061 -13.479 -12.508 1.00 32.16 215 ALA A O 1
ATOM 1575 N N . SER A 1 216 ? -16.924 -14.802 -10.717 1.00 24.31 216 SER A N 1
ATOM 1576 C CA . SER A 1 216 ? -18.067 -15.633 -11.081 1.00 24.31 216 SER A CA 1
ATOM 1577 C C . SER A 1 216 ? -19.276 -14.986 -10.421 1.00 24.31 216 SER A C 1
ATOM 1579 O O . SER A 1 216 ? -19.458 -15.101 -9.209 1.00 24.31 216 SER A O 1
ATOM 1581 N N . ALA A 1 217 ? -20.048 -14.227 -11.195 1.00 31.64 217 ALA A N 1
ATOM 1582 C CA . ALA A 1 217 ? -21.281 -13.620 -10.724 1.00 31.64 217 ALA A CA 1
ATOM 1583 C C . ALA A 1 217 ? -22.206 -14.702 -10.137 1.00 31.64 217 ALA A C 1
ATOM 1585 O O . ALA A 1 217 ? -22.698 -15.578 -10.842 1.00 31.64 217 ALA A O 1
ATOM 1586 N N . SER A 1 218 ? -22.449 -14.629 -8.831 1.00 24.69 218 SER A N 1
ATOM 1587 C CA . SER A 1 218 ? -23.681 -15.118 -8.218 1.00 24.69 218 SER A CA 1
ATOM 1588 C C . SER A 1 218 ? -24.381 -13.898 -7.626 1.00 24.69 218 SER A C 1
ATOM 1590 O O . SER A 1 218 ? -23.738 -13.143 -6.892 1.00 24.69 218 SER A O 1
ATOM 1592 N N . PRO A 1 219 ? -25.652 -13.645 -7.977 1.00 31.44 219 PRO A N 1
ATOM 1593 C CA . PRO A 1 219 ? -26.340 -12.428 -7.580 1.00 31.44 219 PRO A CA 1
ATOM 1594 C C . PRO A 1 219 ? -26.594 -12.469 -6.071 1.00 31.44 219 PRO A C 1
ATOM 1596 O O . PRO A 1 219 ? -27.297 -13.347 -5.574 1.00 31.44 219 PRO A O 1
ATOM 1599 N N . ALA A 1 220 ? -26.015 -11.523 -5.334 1.00 30.12 220 ALA A N 1
ATOM 1600 C CA . ALA A 1 220 ? -26.450 -11.225 -3.975 1.00 30.12 220 ALA A CA 1
ATOM 1601 C C . ALA A 1 220 ? -27.675 -10.288 -4.039 1.00 30.12 220 ALA A C 1
ATOM 1603 O O . ALA A 1 220 ? -27.754 -9.453 -4.944 1.00 30.12 220 ALA A O 1
ATOM 1604 N N . PRO A 1 221 ? -28.656 -10.444 -3.133 1.00 31.14 221 PRO A N 1
ATOM 1605 C CA . PRO A 1 221 ? -29.988 -9.879 -3.295 1.00 31.14 221 PRO A CA 1
ATOM 1606 C C . PRO A 1 221 ? -30.003 -8.361 -3.104 1.00 31.14 221 PRO A C 1
ATOM 1608 O O . PRO A 1 221 ? -29.306 -7.803 -2.257 1.00 31.14 221 PRO A O 1
ATOM 1611 N N . ALA A 1 222 ? -30.854 -7.712 -3.894 1.00 36.06 222 ALA A N 1
ATOM 1612 C CA . ALA A 1 222 ? -31.183 -6.302 -3.801 1.00 36.06 222 ALA A CA 1
ATOM 1613 C C . ALA A 1 222 ? -31.780 -5.947 -2.430 1.00 36.06 222 ALA A C 1
ATOM 1615 O O . ALA A 1 222 ? -32.768 -6.556 -2.029 1.00 36.06 222 ALA A O 1
ATOM 1616 N N . ALA A 1 223 ? -31.217 -4.935 -1.763 1.00 29.41 223 ALA A N 1
ATOM 1617 C CA . ALA A 1 223 ? -31.942 -3.945 -0.954 1.00 29.41 223 ALA A CA 1
ATOM 1618 C C . ALA A 1 223 ? -30.956 -2.979 -0.272 1.00 29.41 223 ALA A C 1
ATOM 1620 O O . ALA A 1 223 ? -30.300 -3.364 0.691 1.00 29.41 223 ALA A O 1
ATOM 1621 N N . ALA A 1 224 ? -30.891 -1.730 -0.748 1.00 29.80 224 ALA A N 1
ATOM 1622 C CA . ALA A 1 224 ? -30.963 -0.511 0.076 1.00 29.80 224 ALA A CA 1
ATOM 1623 C C . ALA A 1 224 ? -30.655 0.743 -0.770 1.00 29.80 224 ALA A C 1
ATOM 1625 O O . ALA A 1 224 ? -29.506 1.040 -1.069 1.00 29.80 224 ALA A O 1
ATOM 1626 N N . ALA A 1 225 ? -31.734 1.439 -1.141 1.00 30.33 225 ALA A N 1
ATOM 1627 C CA . ALA A 1 225 ? -31.871 2.873 -1.418 1.00 30.33 225 ALA A CA 1
ATOM 1628 C C . ALA A 1 225 ? -30.668 3.640 -2.015 1.00 30.33 225 ALA A C 1
ATOM 1630 O O . ALA A 1 225 ? -29.798 4.135 -1.301 1.00 30.33 225 ALA A O 1
ATOM 1631 N N . ALA A 1 226 ? -30.723 3.848 -3.332 1.00 30.23 226 ALA A N 1
ATOM 1632 C CA . ALA A 1 226 ? -29.955 4.869 -4.033 1.00 30.23 226 ALA A CA 1
ATOM 1633 C C . ALA A 1 226 ? -30.512 6.272 -3.724 1.00 30.23 226 ALA A C 1
ATOM 1635 O O . ALA A 1 226 ? -31.708 6.520 -3.885 1.00 30.23 226 ALA A O 1
ATOM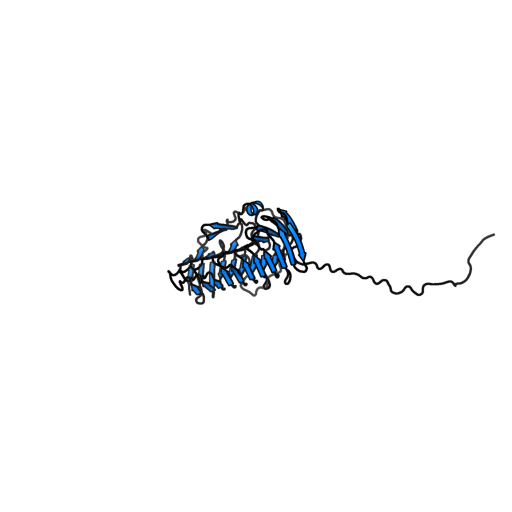 1636 N N . ALA A 1 227 ? -29.638 7.187 -3.305 1.00 29.95 227 ALA A N 1
ATOM 1637 C CA . ALA A 1 227 ? -29.881 8.624 -3.397 1.00 29.95 227 ALA A CA 1
ATOM 1638 C C . ALA A 1 227 ? -29.545 9.103 -4.830 1.00 29.95 227 ALA A C 1
ATOM 1640 O O . ALA A 1 227 ? -28.625 8.545 -5.434 1.00 29.95 227 ALA A O 1
ATOM 1641 N N . PRO A 1 228 ? -30.245 10.105 -5.397 1.00 29.56 228 PRO A N 1
ATOM 1642 C CA . PRO A 1 228 ? -29.978 10.568 -6.757 1.00 29.56 228 PRO A CA 1
ATOM 1643 C C . PRO A 1 228 ? -28.679 11.387 -6.813 1.00 29.56 228 PRO A C 1
ATOM 1645 O O . PRO A 1 228 ? -28.481 12.293 -6.004 1.00 29.56 228 PRO A O 1
ATOM 1648 N N . LEU A 1 229 ? -27.807 11.080 -7.776 1.00 34.50 229 LEU A N 1
ATOM 1649 C CA . LEU A 1 229 ? -26.634 11.893 -8.117 1.00 34.50 229 LEU A CA 1
ATOM 1650 C C . LEU A 1 229 ? -27.056 13.095 -8.992 1.00 34.50 229 LEU A C 1
ATOM 1652 O O . LEU A 1 229 ? -27.976 12.944 -9.798 1.00 34.50 229 LEU A O 1
ATOM 1656 N N . PRO A 1 230 ? -26.412 14.272 -8.857 1.00 32.91 230 PRO A N 1
ATOM 1657 C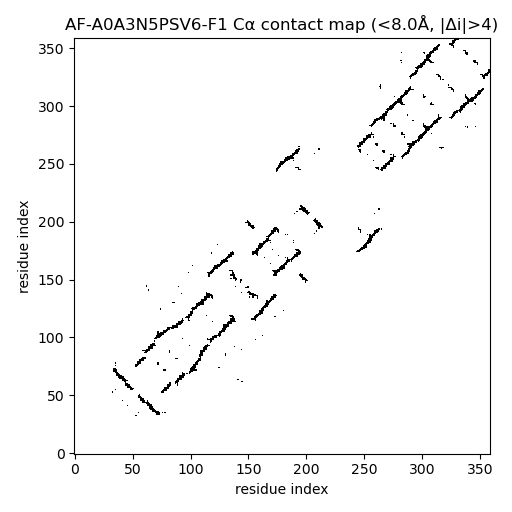 CA . PRO A 1 230 ? -26.739 15.464 -9.638 1.00 32.91 230 PRO A CA 1
ATOM 1658 C C . PRO A 1 230 ? -26.249 15.371 -11.094 1.00 32.91 230 PRO A C 1
ATOM 1660 O O . PRO A 1 230 ? -25.209 14.780 -11.383 1.00 32.91 230 PRO A O 1
ATOM 1663 N N . GLU A 1 231 ? -27.032 15.968 -11.995 1.00 30.36 231 GLU A N 1
ATOM 1664 C CA . GLU A 1 231 ? -26.885 15.951 -13.456 1.00 30.36 231 GLU A CA 1
ATOM 1665 C C . GLU A 1 231 ? -25.587 16.599 -13.979 1.00 30.36 231 GLU A C 1
ATOM 1667 O O . GLU A 1 231 ? -25.029 17.530 -13.396 1.00 30.36 231 GLU A O 1
ATOM 1672 N N . ALA A 1 232 ? -25.122 16.077 -15.118 1.00 33.25 232 ALA A N 1
ATOM 1673 C CA . ALA A 1 232 ? -23.840 16.361 -15.754 1.00 33.25 232 ALA A CA 1
ATOM 1674 C C . ALA A 1 232 ? -23.806 17.676 -16.564 1.00 33.25 232 ALA A C 1
ATOM 1676 O O . ALA A 1 232 ? -24.755 18.027 -17.262 1.00 33.25 232 ALA A O 1
ATOM 1677 N N . ASN A 1 233 ? -22.651 18.354 -16.537 1.00 30.23 233 ASN A N 1
ATOM 1678 C CA . ASN A 1 233 ? -22.304 19.507 -17.378 1.00 30.23 233 ASN A CA 1
ATOM 1679 C C . ASN A 1 233 ? -21.604 19.028 -18.681 1.00 30.23 233 ASN A C 1
ATOM 1681 O O . ASN A 1 233 ? -20.603 18.316 -18.577 1.00 30.23 233 ASN A O 1
ATOM 1685 N N . PRO A 1 234 ? -22.076 19.375 -19.898 1.00 34.22 234 PRO A N 1
ATOM 1686 C CA . PRO A 1 234 ? -21.677 18.699 -21.142 1.00 34.22 234 PRO A CA 1
ATOM 1687 C C . PRO A 1 234 ? -20.448 19.272 -21.888 1.00 34.22 234 PRO A C 1
ATOM 1689 O O . PRO A 1 234 ? -20.321 19.058 -23.090 1.00 34.22 234 PRO A O 1
ATOM 1692 N N . THR A 1 235 ? -19.517 19.979 -21.238 1.00 34.50 235 THR A N 1
ATOM 1693 C CA . THR A 1 235 ? -18.371 20.624 -21.932 1.00 34.50 235 THR A CA 1
ATOM 1694 C C . THR A 1 235 ? -16.997 19.981 -21.721 1.00 34.50 235 THR A C 1
ATOM 1696 O O . THR A 1 235 ? -16.004 20.524 -22.195 1.00 34.50 235 THR A O 1
ATOM 1699 N N . ASN A 1 236 ? -16.919 18.793 -21.111 1.00 34.75 236 ASN A N 1
ATOM 1700 C CA . ASN A 1 236 ? -15.677 18.015 -21.024 1.00 34.75 236 ASN A CA 1
ATOM 1701 C C . ASN A 1 236 ? -15.838 16.658 -21.741 1.00 34.75 236 ASN A C 1
ATOM 1703 O O . ASN A 1 236 ? -16.586 15.813 -21.251 1.00 34.75 236 ASN A O 1
ATOM 1707 N N . PRO A 1 237 ? -15.132 16.390 -22.860 1.00 34.69 237 PRO A N 1
ATOM 1708 C CA . PRO A 1 237 ? -15.204 15.102 -23.555 1.00 34.69 237 PRO A CA 1
ATOM 1709 C C . PRO A 1 237 ? -14.436 13.973 -22.840 1.00 34.69 237 PRO A C 1
ATOM 1711 O O . PRO A 1 237 ? -14.390 12.854 -23.340 1.00 34.69 237 PRO A O 1
ATOM 1714 N N . LEU A 1 238 ? -13.909 14.216 -21.634 1.00 35.91 238 LEU A N 1
ATOM 1715 C CA . LEU A 1 238 ? -13.591 13.165 -20.661 1.00 35.91 238 LEU A CA 1
ATOM 1716 C C . LEU A 1 238 ? -14.891 12.747 -19.957 1.00 35.91 238 LEU A C 1
ATOM 1718 O O . LEU A 1 238 ? -15.124 13.016 -18.779 1.00 35.91 238 LEU A O 1
ATOM 1722 N N . ALA A 1 239 ? -15.794 12.174 -20.747 1.00 35.31 239 ALA A N 1
ATOM 1723 C CA . ALA A 1 239 ? -17.101 11.719 -20.318 1.00 35.31 239 ALA A CA 1
ATOM 1724 C C . ALA A 1 239 ? -16.947 10.595 -19.283 1.00 35.31 239 ALA A C 1
ATOM 1726 O O . ALA A 1 239 ? -16.503 9.512 -19.638 1.00 35.31 239 ALA A O 1
ATOM 1727 N N . VAL A 1 240 ? -17.249 10.887 -18.011 1.00 38.25 240 VAL A N 1
ATOM 1728 C CA . VAL A 1 240 ? -18.239 10.260 -17.090 1.00 38.25 240 VAL A CA 1
ATOM 1729 C C . VAL A 1 240 ? -18.403 8.709 -17.073 1.00 38.25 240 VAL A C 1
ATOM 1731 O O . VAL A 1 240 ? -19.197 8.186 -16.301 1.00 38.25 240 VAL A O 1
ATOM 1734 N N . GLY A 1 241 ? -17.626 7.933 -17.829 1.00 35.56 241 GLY A N 1
ATOM 1735 C CA . GLY A 1 241 ? -17.629 6.464 -17.871 1.00 35.56 241 GLY A CA 1
ATOM 1736 C C . GLY A 1 241 ? -16.332 5.812 -17.374 1.00 35.56 241 GLY A C 1
ATOM 1737 O O . GLY A 1 241 ? -16.360 4.655 -16.966 1.00 35.56 241 GLY A O 1
ATOM 1738 N N . ASP A 1 242 ? -15.219 6.553 -17.318 1.00 43.50 242 ASP A N 1
ATOM 1739 C CA . ASP A 1 242 ? -13.897 6.005 -16.963 1.00 43.50 242 ASP A CA 1
ATOM 1740 C C . ASP A 1 242 ? -13.573 6.042 -15.462 1.00 43.50 242 ASP A C 1
ATOM 1742 O O . ASP A 1 242 ? -12.642 5.369 -15.014 1.00 43.50 242 ASP A O 1
ATOM 1746 N N . MET A 1 243 ? -14.361 6.757 -14.650 1.00 38.62 243 MET A N 1
ATOM 1747 C CA . MET A 1 243 ? -14.175 6.811 -13.190 1.00 38.62 243 MET A CA 1
ATOM 1748 C C . MET A 1 243 ? -14.497 5.486 -12.484 1.00 38.62 243 MET A C 1
ATOM 1750 O O . MET A 1 243 ? -14.312 5.391 -11.276 1.00 38.62 243 MET A O 1
ATOM 1754 N N . TYR A 1 244 ? -14.959 4.469 -13.215 1.00 47.84 244 TYR A N 1
ATOM 1755 C CA . TYR A 1 244 ? -15.186 3.113 -12.708 1.00 47.84 244 TYR A CA 1
ATOM 1756 C C . TYR A 1 244 ? -14.249 2.074 -13.333 1.00 47.84 244 TYR A C 1
ATOM 1758 O O . TYR A 1 244 ? -14.383 0.882 -13.054 1.00 47.84 244 TYR A O 1
ATOM 1766 N N . SER A 1 245 ? -13.291 2.501 -14.163 1.00 65.88 245 SER A N 1
ATOM 1767 C CA . SER A 1 245 ? -12.243 1.604 -14.638 1.00 65.88 245 SER A CA 1
ATOM 1768 C C . SER A 1 245 ? -11.343 1.208 -13.464 1.00 65.88 245 SER A C 1
ATOM 1770 O O . SER A 1 245 ? -11.008 2.033 -12.605 1.00 65.88 245 SER A O 1
ATOM 1772 N N . LEU A 1 246 ? -10.988 -0.078 -13.396 1.00 70.69 246 LEU A N 1
ATOM 1773 C CA . LEU A 1 246 ? -9.945 -0.534 -12.485 1.00 70.69 246 LEU A CA 1
ATOM 1774 C C . LEU A 1 246 ? -8.667 0.208 -12.856 1.00 70.69 246 LEU A C 1
ATOM 1776 O O . LEU A 1 246 ? -8.203 0.083 -13.990 1.00 70.69 246 LEU A O 1
ATOM 1780 N N . ALA A 1 247 ? -8.119 0.992 -11.932 1.00 87.19 247 ALA A N 1
ATOM 1781 C CA . ALA A 1 247 ? -7.017 1.881 -12.265 1.00 87.19 247 ALA A CA 1
ATOM 1782 C C . ALA A 1 247 ? -5.951 1.939 -11.177 1.00 87.19 247 ALA A C 1
ATOM 1784 O O . ALA A 1 247 ? -6.257 1.987 -9.984 1.00 87.19 247 ALA A O 1
ATOM 1785 N N . VAL A 1 248 ? -4.691 1.984 -11.598 1.00 94.06 248 VAL A N 1
ATOM 1786 C CA . VAL A 1 248 ? -3.568 2.313 -10.721 1.00 94.06 248 VAL A CA 1
ATOM 1787 C C . VAL A 1 248 ? -2.853 3.537 -11.270 1.00 94.06 248 VAL A C 1
ATOM 1789 O O . VAL A 1 248 ? -2.506 3.557 -12.445 1.00 94.06 248 VAL A O 1
ATOM 1792 N N . GLN A 1 249 ? -2.638 4.552 -10.439 1.00 96.44 249 GLN A N 1
ATOM 1793 C CA . GLN A 1 249 ? -1.959 5.789 -10.823 1.00 96.44 249 GLN A CA 1
ATOM 1794 C C . GLN A 1 249 ? -0.804 6.068 -9.864 1.00 96.44 249 GLN A C 1
ATOM 1796 O O . GLN A 1 249 ? -0.991 6.066 -8.647 1.00 96.44 249 GLN A O 1
ATOM 1801 N N . ASN A 1 250 ? 0.387 6.321 -10.397 1.00 97.44 250 ASN A N 1
ATOM 1802 C CA . ASN A 1 250 ? 1.534 6.771 -9.6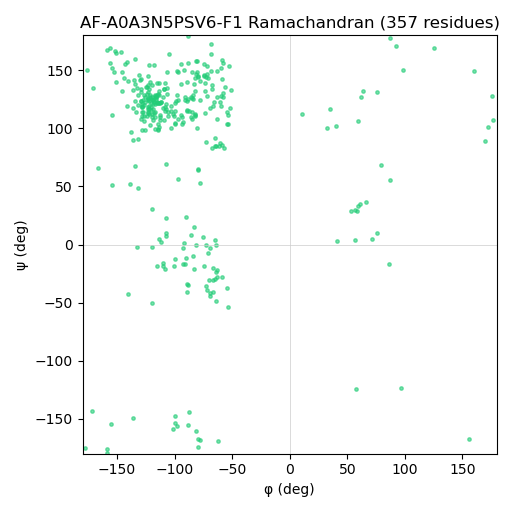19 1.00 97.44 250 ASN A CA 1
ATOM 1803 C C . ASN A 1 250 ? 2.143 8.028 -10.245 1.00 97.44 250 ASN A C 1
ATOM 1805 O O . ASN A 1 250 ? 2.945 7.932 -11.174 1.00 97.44 250 ASN A O 1
ATOM 1809 N N . THR A 1 251 ? 1.784 9.185 -9.697 1.00 97.19 251 THR A N 1
ATOM 1810 C CA . THR A 1 251 ? 2.358 10.503 -10.020 1.00 97.19 251 THR A CA 1
ATOM 1811 C C . THR A 1 251 ? 3.380 10.952 -8.970 1.00 97.19 251 THR A C 1
ATOM 1813 O O . THR A 1 251 ? 4.200 11.826 -9.232 1.00 97.19 251 THR A O 1
ATOM 1816 N N . GLY A 1 252 ? 3.348 10.343 -7.780 1.00 97.31 252 GLY A N 1
ATOM 1817 C CA . GLY A 1 252 ? 4.248 10.622 -6.668 1.00 97.31 252 GLY A CA 1
ATOM 1818 C C . GLY A 1 252 ? 5.538 9.800 -6.694 1.00 97.31 252 GLY A C 1
ATOM 1819 O O . GLY A 1 252 ? 6.001 9.325 -7.732 1.00 97.31 252 GLY A O 1
ATOM 1820 N N . THR A 1 253 ? 6.136 9.618 -5.517 1.00 98.31 253 THR A N 1
ATOM 1821 C CA . THR A 1 253 ? 7.368 8.831 -5.345 1.00 98.31 253 THR A CA 1
ATOM 1822 C C . THR A 1 253 ? 7.094 7.520 -4.626 1.00 98.31 253 THR A C 1
ATOM 1824 O O . THR A 1 253 ? 6.452 7.493 -3.577 1.00 98.31 253 THR A O 1
ATOM 1827 N N . VAL A 1 254 ? 7.654 6.434 -5.149 1.00 98.62 254 VAL A N 1
ATOM 1828 C CA . VAL A 1 254 ? 7.723 5.134 -4.483 1.00 98.62 254 VAL A CA 1
ATOM 1829 C C . VAL A 1 254 ? 9.185 4.735 -4.374 1.00 98.62 254 VAL A C 1
ATOM 1831 O O . VAL A 1 254 ? 9.845 4.571 -5.391 1.00 98.62 254 VAL A O 1
ATOM 1834 N N . LYS A 1 255 ? 9.692 4.555 -3.155 1.00 98.25 255 LYS A N 1
ATOM 1835 C CA . LYS A 1 255 ? 11.044 4.055 -2.891 1.00 98.25 255 LYS A CA 1
ATOM 1836 C C . LYS A 1 255 ? 10.979 2.733 -2.144 1.00 98.25 255 LYS A C 1
ATOM 1838 O O . LYS A 1 255 ? 10.629 2.728 -0.964 1.00 98.25 255 LYS A O 1
ATOM 1843 N N . ALA A 1 256 ? 11.325 1.621 -2.785 1.00 96.94 256 ALA A N 1
ATOM 1844 C CA . ALA A 1 256 ? 11.283 0.306 -2.147 1.00 96.94 256 ALA A CA 1
ATOM 1845 C C . ALA A 1 256 ? 12.219 -0.707 -2.800 1.00 96.94 256 ALA A C 1
ATOM 1847 O O . ALA A 1 256 ? 12.515 -0.600 -3.976 1.00 96.94 256 ALA A O 1
ATOM 1848 N N . GLY A 1 257 ? 12.637 -1.744 -2.069 1.00 94.81 257 GLY A N 1
ATOM 1849 C CA . GLY 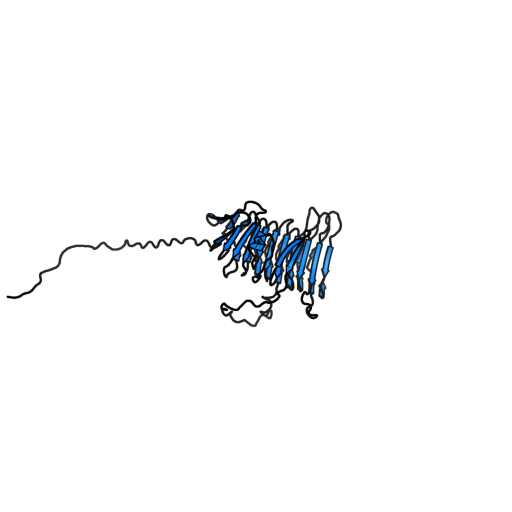A 1 257 ? 13.454 -2.811 -2.666 1.00 94.81 257 GLY A CA 1
ATOM 1850 C C . GLY A 1 257 ? 12.693 -3.639 -3.708 1.00 94.81 257 GLY A C 1
ATOM 1851 O O . GLY A 1 257 ? 13.288 -4.148 -4.652 1.00 94.81 257 GLY A O 1
ATOM 1852 N N . ARG A 1 258 ? 11.375 -3.783 -3.538 1.00 95.25 258 ARG A N 1
ATOM 1853 C CA . ARG A 1 258 ? 10.482 -4.445 -4.494 1.00 95.25 258 ARG A CA 1
ATOM 1854 C C . ARG A 1 258 ? 9.211 -3.620 -4.668 1.00 95.25 258 ARG A C 1
ATOM 1856 O O . ARG A 1 258 ? 8.591 -3.225 -3.680 1.00 95.25 258 ARG A O 1
ATOM 1863 N N . VAL A 1 259 ? 8.796 -3.402 -5.909 1.00 96.69 259 VAL A N 1
ATOM 1864 C CA . VAL A 1 259 ? 7.600 -2.632 -6.259 1.00 96.69 259 VAL A CA 1
ATOM 1865 C C . VAL A 1 259 ? 6.743 -3.444 -7.221 1.00 96.69 259 VAL A C 1
ATOM 1867 O O . VAL A 1 259 ? 7.205 -3.845 -8.284 1.00 96.69 259 VAL A O 1
ATOM 1870 N N . ALA A 1 260 ? 5.482 -3.676 -6.864 1.00 94.94 260 ALA A N 1
ATOM 1871 C CA . ALA A 1 260 ? 4.492 -4.286 -7.743 1.00 94.94 260 ALA A CA 1
ATOM 1872 C C . ALA A 1 260 ? 3.293 -3.347 -7.909 1.00 94.94 260 ALA A C 1
ATOM 1874 O O . ALA A 1 260 ? 2.580 -3.055 -6.952 1.00 94.94 260 ALA A O 1
ATOM 1875 N N . VAL A 1 261 ? 3.060 -2.882 -9.128 1.00 93.88 261 VAL A N 1
ATOM 1876 C CA . VAL A 1 261 ? 1.966 -1.975 -9.484 1.00 93.88 261 VAL A CA 1
ATOM 1877 C C . VAL A 1 261 ? 1.106 -2.684 -10.514 1.00 93.88 261 VAL A C 1
ATOM 1879 O O . VAL A 1 261 ? 1.618 -3.168 -11.524 1.00 93.88 261 VAL A O 1
ATOM 1882 N N . GLY A 1 262 ? -0.197 -2.777 -10.283 1.00 91.31 262 GLY A N 1
ATOM 1883 C CA . GLY A 1 262 ? -1.069 -3.301 -11.318 1.00 91.31 262 GLY A CA 1
ATOM 1884 C C . GLY A 1 262 ? -2.369 -3.912 -10.868 1.00 91.31 262 GLY A C 1
ATOM 1885 O O . GLY A 1 262 ? -2.797 -3.779 -9.729 1.00 91.31 262 GLY A O 1
ATOM 1886 N N . GLY A 1 263 ? -3.006 -4.598 -11.800 1.00 85.56 263 GLY A N 1
ATOM 1887 C CA . GLY A 1 263 ? -4.298 -5.218 -11.587 1.00 85.56 263 GLY A CA 1
ATOM 1888 C C . GLY A 1 263 ? -4.726 -6.018 -12.800 1.00 85.56 263 GLY A C 1
ATOM 1889 O O . GLY A 1 263 ? -4.360 -5.693 -13.931 1.00 85.56 263 GLY A O 1
ATOM 1890 N N . GLU A 1 264 ? -5.507 -7.068 -12.576 1.00 80.38 264 GLU A N 1
ATOM 1891 C CA . GLU A 1 264 ? -6.122 -7.799 -13.678 1.00 80.38 264 GLU A CA 1
ATOM 1892 C C . GLU A 1 264 ? -7.132 -6.887 -14.388 1.00 80.38 264 GLU A C 1
ATOM 1894 O O . GLU A 1 264 ? -8.030 -6.344 -13.747 1.00 80.38 264 GLU A O 1
ATOM 1899 N N . GLY A 1 265 ? -6.961 -6.676 -15.698 1.00 80.31 265 GLY A N 1
ATOM 1900 C CA . GLY A 1 265 ? -7.821 -5.774 -16.473 1.00 80.31 265 GLY A CA 1
ATOM 1901 C C . GLY A 1 265 ? -7.630 -4.279 -16.176 1.00 80.31 265 GLY A C 1
ATOM 1902 O O . GLY A 1 265 ? -8.383 -3.464 -16.696 1.00 80.31 265 GLY A O 1
ATOM 1903 N N . ALA A 1 266 ? -6.658 -3.900 -15.339 1.00 87.25 266 ALA A N 1
ATOM 1904 C CA . ALA A 1 266 ? -6.511 -2.516 -14.900 1.00 87.25 266 ALA A CA 1
ATOM 1905 C C . ALA A 1 266 ? -5.807 -1.631 -15.938 1.00 87.25 266 ALA A C 1
ATOM 1907 O O . ALA A 1 266 ? -4.887 -2.072 -16.635 1.00 87.25 266 ALA A O 1
ATOM 1908 N N . LYS A 1 267 ? -6.184 -0.352 -15.973 1.00 92.00 267 LYS A N 1
ATOM 1909 C CA . LYS A 1 267 ? -5.392 0.711 -16.593 1.00 92.00 267 LYS A CA 1
ATOM 1910 C C . LYS A 1 267 ? -4.347 1.202 -15.593 1.00 92.00 267 LYS A C 1
ATOM 1912 O O . LYS A 1 267 ? -4.683 1.532 -14.459 1.00 92.00 267 LYS A O 1
ATOM 1917 N N . VAL A 1 268 ? -3.084 1.251 -15.990 1.00 94.94 268 VAL A N 1
ATOM 1918 C CA . VAL A 1 268 ? -1.982 1.695 -15.132 1.00 94.94 268 VAL A CA 1
ATOM 1919 C C . VAL A 1 268 ? -1.327 2.926 -15.733 1.00 94.94 268 VAL A C 1
ATOM 1921 O O . VAL A 1 268 ? -0.890 2.888 -16.878 1.00 94.94 268 VAL A O 1
ATOM 1924 N N . ASP A 1 269 ? -1.250 3.998 -14.956 1.00 96.00 269 ASP A N 1
ATOM 1925 C CA . ASP A 1 269 ? -0.529 5.223 -15.291 1.00 96.00 269 ASP A CA 1
ATOM 1926 C C . ASP A 1 269 ? 0.634 5.402 -14.313 1.00 96.00 269 ASP A C 1
ATOM 1928 O O . ASP A 1 269 ? 0.447 5.413 -13.092 1.00 96.00 269 ASP A O 1
ATOM 1932 N N . VAL A 1 270 ? 1.845 5.503 -14.847 1.00 97.12 270 VAL A N 1
ATOM 1933 C CA . VAL A 1 270 ? 3.039 5.843 -14.083 1.00 97.12 270 VAL A CA 1
ATOM 1934 C C . VAL A 1 270 ? 3.655 7.072 -14.725 1.00 97.12 270 VAL A C 1
ATOM 1936 O O . VAL A 1 270 ? 4.140 7.005 -15.851 1.00 97.12 270 VAL A O 1
ATOM 1939 N N . SER A 1 271 ? 3.652 8.171 -13.981 1.00 95.50 271 SER A N 1
ATOM 1940 C CA . SER A 1 271 ? 4.235 9.453 -14.390 1.00 95.50 271 SER A CA 1
ATOM 1941 C C . SER A 1 271 ? 5.115 10.108 -13.326 1.00 95.50 271 SER A C 1
ATOM 1943 O O . SER A 1 271 ? 5.728 11.142 -13.565 1.00 95.50 271 SER A O 1
ATOM 1945 N N . GLY A 1 272 ? 5.215 9.488 -12.149 1.00 95.44 272 GLY A N 1
ATOM 1946 C CA . GLY A 1 272 ? 6.156 9.859 -11.099 1.00 95.44 272 GLY A CA 1
ATOM 1947 C C . GLY A 1 272 ? 7.409 8.983 -11.065 1.00 95.44 272 GLY A C 1
ATOM 1948 O O . GLY A 1 272 ? 7.878 8.454 -12.076 1.00 95.44 272 GLY A O 1
ATOM 1949 N N . THR A 1 273 ? 7.927 8.785 -9.855 1.00 98.38 273 THR A N 1
ATOM 1950 C CA . THR A 1 273 ? 9.177 8.056 -9.606 1.00 98.38 273 THR A CA 1
ATOM 1951 C C . THR A 1 273 ? 8.912 6.707 -8.946 1.00 98.38 273 THR A C 1
ATOM 1953 O O . THR A 1 273 ? 8.186 6.623 -7.952 1.00 98.38 273 THR A O 1
ATOM 1956 N N . ILE A 1 274 ? 9.560 5.660 -9.453 1.00 98.38 274 ILE A N 1
ATOM 1957 C CA . ILE A 1 274 ? 9.688 4.346 -8.822 1.00 98.38 274 ILE A CA 1
ATOM 1958 C C . ILE A 1 274 ? 11.184 4.053 -8.653 1.00 98.38 274 ILE A C 1
ATOM 1960 O O . ILE A 1 274 ? 11.869 3.692 -9.605 1.00 98.38 274 ILE A O 1
ATOM 1964 N N . ASP A 1 275 ? 11.682 4.212 -7.431 1.00 98.12 275 ASP A N 1
ATOM 1965 C CA . ASP A 1 275 ? 13.071 3.989 -7.030 1.00 98.12 275 ASP A CA 1
ATOM 1966 C C . ASP A 1 275 ? 13.199 2.653 -6.279 1.00 98.12 275 ASP A C 1
ATOM 1968 O O . ASP A 1 275 ? 12.893 2.534 -5.089 1.00 98.12 275 ASP A O 1
ATOM 1972 N N . ALA A 1 276 ? 13.664 1.640 -7.000 1.00 97.38 276 ALA A N 1
ATOM 1973 C CA . ALA A 1 276 ? 14.130 0.363 -6.481 1.00 97.38 276 ALA A CA 1
ATOM 1974 C C . ALA A 1 276 ? 15.655 0.216 -6.565 1.00 97.38 276 ALA A C 1
ATOM 1976 O O . ALA A 1 276 ? 16.182 -0.903 -6.562 1.00 97.38 276 ALA A O 1
ATOM 1977 N N . ALA A 1 277 ? 16.386 1.332 -6.634 1.00 97.06 277 ALA A N 1
ATOM 1978 C CA . ALA A 1 277 ? 17.829 1.303 -6.729 1.00 97.06 277 ALA A CA 1
ATOM 1979 C C . ALA A 1 277 ? 18.476 0.870 -5.405 1.00 97.06 277 ALA A C 1
ATOM 1981 O O . ALA A 1 277 ? 18.013 1.186 -4.304 1.00 97.06 277 ALA A O 1
ATOM 1982 N N . ASN A 1 278 ? 19.599 0.161 -5.509 1.00 95.25 278 ASN A N 1
ATOM 1983 C CA . ASN A 1 278 ? 20.369 -0.297 -4.360 1.00 95.25 278 ASN A CA 1
ATOM 1984 C C . ASN A 1 278 ? 21.840 0.146 -4.459 1.00 95.25 278 ASN A C 1
ATOM 1986 O O . ASN A 1 278 ? 22.650 -0.522 -5.109 1.00 95.25 278 ASN A O 1
ATOM 1990 N N . PRO A 1 279 ? 22.232 1.242 -3.786 1.00 93.06 279 PRO A N 1
ATOM 1991 C CA . PRO A 1 279 ? 23.571 1.812 -3.917 1.00 93.06 279 PRO A CA 1
ATOM 1992 C C . PRO A 1 279 ? 24.676 0.968 -3.266 1.00 93.06 279 PRO A C 1
ATOM 1994 O O . PRO A 1 279 ? 25.849 1.289 -3.420 1.00 93.06 279 PRO A O 1
ATOM 1997 N N . THR A 1 280 ? 24.338 -0.091 -2.524 1.00 93.50 280 THR A N 1
ATOM 1998 C CA . THR A 1 280 ? 25.318 -0.954 -1.840 1.00 93.50 280 THR A CA 1
ATOM 1999 C C . THR A 1 280 ? 25.274 -2.409 -2.301 1.00 93.50 280 THR A C 1
ATOM 2001 O O . THR A 1 280 ? 26.082 -3.218 -1.849 1.00 93.50 280 THR A O 1
ATOM 2004 N N . GLY A 1 281 ? 24.359 -2.763 -3.204 1.00 94.06 281 GLY A N 1
ATOM 2005 C CA . GLY A 1 281 ? 24.153 -4.144 -3.627 1.00 94.06 281 GLY A CA 1
ATOM 2006 C C . GLY A 1 281 ? 23.535 -4.255 -5.012 1.00 94.06 281 GLY A C 1
ATOM 2007 O O . GLY A 1 281 ? 23.675 -3.360 -5.844 1.00 94.06 281 GLY A O 1
ATOM 2008 N N . ARG A 1 282 ? 22.852 -5.374 -5.261 1.00 95.25 282 ARG A N 1
ATOM 2009 C CA . ARG A 1 282 ? 22.078 -5.569 -6.488 1.00 95.25 282 ARG A CA 1
ATOM 2010 C C . ARG A 1 282 ? 20.799 -4.734 -6.435 1.00 95.25 282 ARG A C 1
ATOM 2012 O O . ARG A 1 282 ? 20.165 -4.678 -5.378 1.00 95.25 282 ARG A O 1
ATOM 2019 N N . GLY A 1 283 ? 20.444 -4.118 -7.561 1.00 95.94 283 GLY A N 1
ATOM 2020 C CA . GLY A 1 283 ? 19.194 -3.381 -7.726 1.00 95.94 283 GLY A CA 1
ATOM 2021 C C . GLY A 1 283 ? 17.961 -4.251 -7.468 1.00 95.94 283 GLY A C 1
ATOM 2022 O O . GLY A 1 283 ? 18.033 -5.480 -7.544 1.00 95.94 283 GLY A O 1
ATOM 2023 N N . GLY A 1 284 ? 16.858 -3.602 -7.107 1.00 95.69 284 GLY A N 1
ATOM 2024 C CA . GLY A 1 284 ? 15.604 -4.242 -6.724 1.00 95.69 284 GLY A CA 1
ATOM 2025 C C . GLY A 1 284 ? 14.749 -4.729 -7.893 1.00 95.69 284 GLY A C 1
ATOM 2026 O O . GLY A 1 284 ? 15.190 -4.775 -9.040 1.00 95.69 284 GLY A O 1
ATOM 2027 N N . ASP A 1 285 ? 13.499 -5.074 -7.593 1.00 95.38 285 ASP A N 1
ATOM 2028 C CA . ASP A 1 285 ? 12.548 -5.579 -8.587 1.00 95.38 285 ASP A CA 1
ATOM 2029 C C . ASP A 1 285 ? 11.371 -4.616 -8.757 1.00 95.38 285 ASP A C 1
ATOM 2031 O O . ASP A 1 285 ? 10.704 -4.255 -7.786 1.00 95.38 285 ASP A O 1
ATOM 2035 N N . VAL A 1 286 ? 11.063 -4.246 -9.997 1.00 97.12 286 VAL A N 1
ATOM 2036 C CA . VAL A 1 286 ? 9.887 -3.451 -10.355 1.00 97.12 286 VAL A CA 1
ATOM 2037 C C . VAL A 1 286 ? 9.019 -4.252 -11.311 1.00 97.12 286 VAL A C 1
ATOM 2039 O O . VAL A 1 286 ? 9.462 -4.691 -12.369 1.00 97.12 286 VAL A O 1
ATOM 2042 N N . ARG A 1 287 ? 7.745 -4.422 -10.968 1.00 96.19 287 ARG A N 1
ATOM 2043 C CA . ARG A 1 287 ? 6.771 -5.108 -11.809 1.00 96.19 287 ARG A CA 1
ATOM 2044 C C . ARG A 1 287 ? 5.533 -4.248 -12.003 1.00 96.19 287 ARG A C 1
ATOM 2046 O O . ARG A 1 287 ? 4.831 -3.949 -11.045 1.00 96.19 287 ARG A O 1
ATOM 2053 N N . ILE A 1 288 ? 5.253 -3.896 -13.250 1.00 95.56 288 ILE A N 1
ATOM 2054 C CA . ILE A 1 288 ? 4.092 -3.113 -13.664 1.00 95.56 288 ILE A CA 1
ATOM 2055 C C . ILE A 1 288 ? 3.221 -4.010 -14.541 1.00 95.56 288 ILE A C 1
ATOM 2057 O O . ILE A 1 288 ? 3.691 -4.559 -15.537 1.00 95.56 288 ILE A O 1
ATOM 2061 N N . THR A 1 289 ? 1.964 -4.211 -14.151 1.00 93.06 289 THR A N 1
ATOM 2062 C CA . THR A 1 289 ? 1.039 -5.124 -14.841 1.00 93.06 289 THR A CA 1
ATOM 2063 C C . THR A 1 289 ? -0.332 -4.501 -15.034 1.00 93.06 289 THR A C 1
ATOM 2065 O O . THR A 1 289 ? -0.833 -3.825 -14.148 1.00 93.06 289 THR A O 1
ATOM 2068 N N . GLY A 1 290 ? -0.970 -4.748 -16.170 1.00 90.88 290 GLY A N 1
ATOM 2069 C CA . GLY A 1 290 ? -2.293 -4.200 -16.466 1.00 90.88 290 GLY A CA 1
ATOM 2070 C C . GLY A 1 290 ? -2.808 -4.679 -17.814 1.00 90.88 290 GLY A C 1
ATOM 2071 O O . GLY A 1 290 ? -2.168 -5.498 -18.468 1.00 90.88 290 GLY A O 1
ATOM 2072 N N . GLN A 1 291 ? -3.954 -4.168 -18.246 1.00 89.75 291 GLN A N 1
ATOM 2073 C CA . GLN A 1 291 ? -4.416 -4.312 -19.627 1.00 89.75 291 GLN A CA 1
ATOM 2074 C C . GLN A 1 291 ? -3.892 -3.167 -20.496 1.00 89.75 291 GLN A C 1
ATOM 2076 O O . GLN A 1 291 ? -3.453 -3.403 -21.616 1.00 89.75 291 GLN A O 1
ATOM 2081 N N . GLN A 1 292 ? -3.889 -1.945 -19.965 1.00 91.94 292 GLN A N 1
ATOM 2082 C CA . GLN A 1 292 ? -3.349 -0.759 -20.625 1.00 91.94 292 GLN A CA 1
ATOM 2083 C C . GLN A 1 292 ? -2.361 -0.092 -19.679 1.00 91.94 292 GLN A C 1
ATOM 2085 O O . GLN A 1 292 ? -2.722 0.211 -18.544 1.00 91.94 292 GLN A O 1
ATOM 2090 N N . ILE A 1 293 ? -1.126 0.119 -20.117 1.00 95.00 293 ILE A N 1
ATOM 2091 C CA . ILE A 1 293 ? -0.072 0.721 -19.303 1.00 95.00 293 ILE A CA 1
ATOM 2092 C C . ILE A 1 293 ? 0.457 1.957 -20.024 1.00 95.00 293 ILE A C 1
ATOM 2094 O O . ILE A 1 293 ? 0.877 1.873 -21.175 1.00 95.00 293 ILE A O 1
ATOM 2098 N N . SER A 1 294 ? 0.461 3.090 -19.333 1.00 95.88 294 SER A N 1
ATOM 2099 C CA . SER A 1 294 ? 1.103 4.329 -19.760 1.00 95.88 294 SER A CA 1
ATOM 2100 C C . SER A 1 294 ? 2.248 4.640 -18.807 1.00 95.88 294 SER A C 1
ATOM 2102 O O . SER A 1 294 ? 2.039 4.749 -17.600 1.00 95.88 294 SER A O 1
ATOM 2104 N N . VAL A 1 295 ? 3.456 4.755 -19.347 1.00 96.31 295 VAL A N 1
ATOM 2105 C CA . VAL A 1 295 ? 4.648 5.232 -18.647 1.00 96.31 295 VAL A CA 1
ATOM 2106 C C . VAL A 1 295 ? 5.028 6.553 -19.303 1.00 96.31 295 VAL A C 1
ATOM 2108 O O . VAL A 1 295 ? 5.547 6.561 -20.418 1.00 96.31 295 VAL A O 1
ATOM 2111 N N . ALA A 1 296 ? 4.674 7.662 -18.657 1.00 93.75 296 ALA A N 1
ATOM 2112 C CA . ALA A 1 296 ? 4.741 8.995 -19.246 1.00 93.75 296 ALA A CA 1
ATOM 2113 C C . ALA A 1 296 ? 5.504 9.960 -18.335 1.00 93.75 296 ALA A C 1
ATOM 2115 O O . ALA A 1 296 ? 5.058 10.194 -17.222 1.00 93.75 296 ALA A O 1
ATOM 2116 N N . ALA A 1 297 ? 6.626 10.530 -18.781 1.00 94.31 297 ALA A N 1
ATOM 2117 C CA . ALA A 1 297 ? 7.514 11.358 -17.957 1.00 94.31 297 ALA A CA 1
ATOM 2118 C C . ALA A 1 297 ? 7.969 10.679 -16.644 1.00 94.31 297 ALA A C 1
ATOM 2120 O O . AL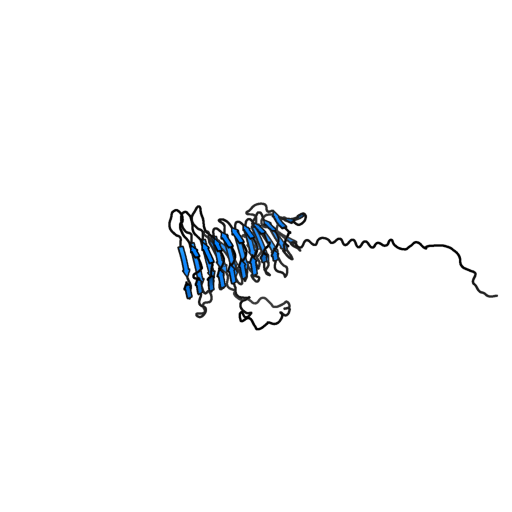A A 1 297 ? 8.228 11.344 -15.641 1.00 94.31 297 ALA A O 1
ATOM 2121 N N . ALA A 1 298 ? 8.052 9.344 -16.631 1.00 96.69 298 ALA A N 1
ATOM 2122 C CA . ALA A 1 298 ? 8.331 8.575 -15.422 1.00 96.69 298 ALA A CA 1
ATOM 2123 C C . ALA A 1 298 ? 9.823 8.299 -15.225 1.00 96.69 298 ALA A C 1
ATOM 2125 O O . ALA A 1 298 ? 10.556 8.070 -16.186 1.00 96.69 298 ALA A O 1
ATOM 2126 N N . ALA A 1 299 ? 10.253 8.190 -13.969 1.00 98.12 299 ALA A N 1
ATOM 2127 C CA . ALA A 1 299 ? 11.585 7.708 -13.611 1.00 98.12 299 ALA A CA 1
ATOM 2128 C C . ALA A 1 299 ? 11.478 6.361 -12.884 1.00 98.12 299 ALA A C 1
ATOM 2130 O O . ALA A 1 299 ? 11.062 6.304 -11.728 1.00 98.12 299 ALA A O 1
ATOM 2131 N N . ILE A 1 300 ? 11.846 5.271 -13.555 1.00 98.31 300 ILE A N 1
ATOM 2132 C CA . ILE A 1 300 ? 11.847 3.913 -13.004 1.00 98.31 300 ILE A CA 1
ATOM 2133 C C . ILE A 1 300 ? 13.295 3.434 -12.906 1.00 98.31 300 ILE A C 1
ATOM 2135 O O . ILE A 1 300 ? 13.947 3.184 -13.920 1.00 98.31 300 ILE A O 1
ATOM 2139 N N . ASP A 1 301 ? 13.797 3.278 -11.687 1.00 98.19 301 ASP A N 1
ATOM 2140 C CA . ASP A 1 301 ? 15.183 2.896 -11.438 1.00 98.19 301 ASP A CA 1
ATOM 2141 C C . ASP A 1 301 ? 15.266 1.622 -10.592 1.00 98.19 301 ASP A C 1
ATOM 2143 O O . ASP A 1 301 ? 14.819 1.583 -9.454 1.00 98.19 301 ASP A O 1
ATOM 2147 N N . ALA A 1 302 ? 15.859 0.572 -11.149 1.00 97.62 302 ALA A N 1
ATOM 2148 C CA . ALA A 1 302 ? 16.224 -0.670 -10.477 1.00 97.62 302 ALA A CA 1
ATOM 2149 C C . ALA A 1 302 ? 17.743 -0.904 -10.565 1.00 97.62 302 ALA A C 1
ATOM 2151 O O . ALA A 1 302 ? 18.209 -2.039 -10.668 1.00 97.62 302 ALA A O 1
ATOM 2152 N N . SER A 1 303 ? 18.541 0.164 -10.609 1.00 97.88 303 SER A N 1
ATOM 2153 C CA . SER A 1 303 ? 20.000 0.078 -10.699 1.00 97.88 303 SER A CA 1
ATOM 2154 C C . SER A 1 303 ? 20.622 -0.403 -9.387 1.00 97.88 303 SER A C 1
ATOM 2156 O O . SER A 1 303 ? 20.072 -0.220 -8.302 1.00 97.88 303 SER A O 1
ATOM 2158 N N . GLY A 1 304 ? 21.797 -1.020 -9.455 1.00 96.94 304 GLY A N 1
ATOM 2159 C CA . GLY A 1 304 ? 22.533 -1.446 -8.265 1.00 96.94 304 GLY A CA 1
ATOM 2160 C C . GLY A 1 304 ? 24.031 -1.239 -8.390 1.00 96.94 304 GLY A C 1
ATOM 2161 O O . GLY A 1 304 ? 24.570 -1.194 -9.491 1.00 96.94 304 GLY A O 1
ATOM 2162 N N . ALA A 1 305 ? 24.736 -1.131 -7.267 1.00 95.50 305 ALA A N 1
ATOM 2163 C CA . ALA A 1 305 ? 26.192 -1.010 -7.271 1.00 95.50 305 ALA A CA 1
ATOM 2164 C C . ALA A 1 305 ? 26.895 -2.280 -7.770 1.00 95.50 305 ALA A C 1
ATOM 2166 O O . ALA A 1 305 ? 27.860 -2.168 -8.521 1.00 95.50 305 ALA A O 1
ATOM 2167 N N . THR A 1 306 ? 26.413 -3.467 -7.381 1.00 95.44 306 THR A N 1
ATOM 2168 C CA . THR A 1 306 ? 27.047 -4.767 -7.696 1.00 95.44 306 THR A CA 1
ATOM 2169 C C . THR A 1 306 ? 26.292 -5.593 -8.747 1.00 95.44 306 THR A C 1
ATOM 2171 O O . THR A 1 306 ? 26.620 -6.756 -8.995 1.00 95.44 306 THR A O 1
ATOM 2174 N N . GLY A 1 307 ? 25.262 -5.008 -9.358 1.00 96.12 307 GLY A N 1
ATOM 2175 C CA . GLY A 1 307 ? 24.462 -5.612 -10.418 1.00 96.12 307 GLY A CA 1
ATOM 2176 C C . GLY A 1 307 ? 23.105 -4.929 -10.554 1.00 96.12 307 GLY A C 1
ATOM 2177 O O . GLY A 1 307 ? 22.541 -4.456 -9.566 1.00 96.12 307 GLY A O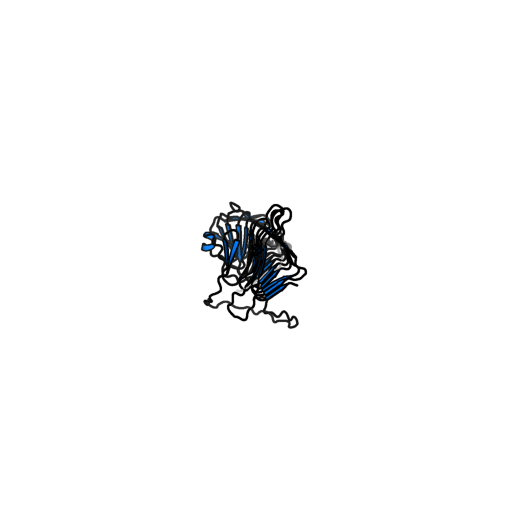 1
ATOM 2178 N N . GLY A 1 308 ? 22.558 -4.893 -11.764 1.00 95.94 308 GLY A N 1
ATOM 2179 C CA . GLY A 1 308 ? 21.222 -4.353 -11.982 1.00 95.94 308 GLY A CA 1
ATOM 2180 C C . GLY A 1 308 ? 20.104 -5.286 -11.506 1.00 95.94 308 GLY A C 1
ATOM 2181 O O . GLY A 1 308 ? 20.264 -6.512 -11.394 1.00 95.94 308 GLY A O 1
ATOM 2182 N N . GLY A 1 309 ? 18.964 -4.677 -11.212 1.00 96.50 309 GLY A N 1
ATOM 2183 C CA . GLY A 1 309 ? 17.727 -5.335 -10.821 1.00 96.50 309 GLY A CA 1
ATOM 2184 C C . GLY A 1 309 ? 16.911 -5.863 -12.000 1.00 96.50 309 GLY A C 1
ATOM 2185 O O . GLY A 1 309 ? 17.426 -6.074 -13.103 1.00 96.50 309 GLY A O 1
ATOM 2186 N N . GLU A 1 310 ? 15.625 -6.094 -11.769 1.00 96.81 310 GLU A N 1
ATOM 2187 C CA . GLU A 1 310 ? 14.684 -6.507 -12.808 1.00 96.81 310 GLU A CA 1
ATOM 2188 C C . GLU A 1 310 ? 13.514 -5.526 -12.903 1.00 96.81 310 GLU A C 1
ATOM 2190 O O . GLU A 1 310 ? 12.883 -5.184 -11.909 1.00 96.81 310 GLU A O 1
ATOM 2195 N N . ILE A 1 311 ? 13.204 -5.090 -14.121 1.00 97.88 311 ILE A N 1
ATOM 2196 C CA . ILE A 1 311 ? 12.025 -4.288 -14.433 1.00 97.88 311 ILE A CA 1
ATOM 2197 C C . ILE A 1 311 ? 11.180 -5.081 -15.423 1.00 97.88 311 ILE A C 1
ATOM 2199 O O . ILE A 1 311 ? 11.635 -5.408 -16.520 1.00 97.88 311 ILE A O 1
ATOM 2203 N N . VAL A 1 312 ? 9.935 -5.380 -15.060 1.00 96.62 312 VAL A N 1
ATOM 2204 C CA . VAL A 1 312 ? 8.975 -6.039 -15.949 1.00 96.62 312 VAL A CA 1
ATOM 2205 C C . VAL A 1 312 ? 7.724 -5.194 -16.100 1.00 96.62 312 VAL A C 1
ATOM 2207 O O . VAL A 1 312 ? 6.969 -5.024 -15.148 1.00 96.62 312 VAL A O 1
ATOM 2210 N N . ILE A 1 313 ? 7.470 -4.739 -17.320 1.00 95.75 313 ILE A N 1
ATOM 2211 C CA . ILE A 1 313 ? 6.252 -4.047 -17.729 1.00 95.75 313 ILE A CA 1
ATOM 2212 C C . ILE A 1 313 ? 5.480 -4.998 -18.637 1.00 95.75 313 ILE A C 1
ATOM 2214 O O . ILE A 1 313 ? 5.892 -5.289 -19.760 1.00 95.75 313 ILE A O 1
ATOM 2218 N N . LEU A 1 314 ? 4.381 -5.542 -18.129 1.00 93.12 314 LEU A N 1
ATOM 2219 C CA . LEU A 1 314 ? 3.609 -6.565 -18.819 1.00 93.12 314 LEU A CA 1
ATOM 2220 C C . LEU A 1 314 ? 2.149 -6.143 -18.920 1.00 93.12 314 LEU A C 1
ATOM 2222 O O . LEU A 1 314 ? 1.405 -6.239 -17.943 1.00 93.12 314 LEU A O 1
ATOM 2226 N N . ALA A 1 315 ? 1.734 -5.756 -20.121 1.00 90.75 315 ALA A N 1
ATOM 2227 C CA . ALA A 1 315 ? 0.328 -5.621 -20.436 1.00 90.75 315 ALA A CA 1
ATOM 2228 C C . ALA A 1 315 ? -0.215 -6.954 -20.957 1.00 90.75 315 ALA A C 1
ATOM 2230 O O . ALA A 1 315 ? 0.281 -7.518 -21.936 1.00 90.75 315 ALA A O 1
ATOM 2231 N N . SER A 1 316 ? -1.255 -7.468 -20.316 1.00 86.19 316 SER A N 1
ATOM 2232 C CA . SER A 1 316 ? -1.919 -8.708 -20.709 1.00 86.19 316 SER A CA 1
ATOM 2233 C C . SER A 1 316 ? -3.420 -8.524 -20.691 1.00 86.19 316 SER A C 1
ATOM 2235 O O . SER A 1 316 ? -3.968 -7.952 -19.751 1.00 86.19 316 SER A O 1
ATOM 2237 N N . ASN A 1 317 ? -4.086 -9.069 -21.698 1.00 74.88 317 ASN A N 1
ATOM 2238 C CA . ASN A 1 317 ? -5.527 -9.167 -21.690 1.00 74.88 317 ASN A CA 1
ATOM 2239 C C . ASN A 1 317 ? -5.955 -10.484 -21.020 1.00 74.88 317 ASN A C 1
ATOM 2241 O O . ASN A 1 317 ? -5.512 -11.564 -21.414 1.00 74.88 317 ASN A O 1
ATOM 2245 N N . THR A 1 318 ? -6.802 -10.399 -19.999 1.00 63.41 318 THR A N 1
ATOM 2246 C CA . THR A 1 318 ? -7.422 -11.568 -19.359 1.00 63.41 318 THR A CA 1
ATOM 2247 C C . THR A 1 318 ? -8.774 -11.926 -19.957 1.00 63.41 318 THR A C 1
ATOM 2249 O O . THR A 1 318 ? -9.225 -13.065 -19.818 1.00 63.41 318 THR A O 1
ATOM 2252 N N . ASP A 1 319 ? -9.381 -11.007 -20.704 1.00 61.00 319 ASP A N 1
ATOM 2253 C CA . ASP A 1 319 ? -10.612 -11.257 -21.425 1.00 61.00 319 ASP A CA 1
ATOM 2254 C C . ASP A 1 319 ? -10.284 -11.956 -22.749 1.00 61.00 319 ASP A C 1
ATOM 2256 O O . ASP A 1 319 ? -9.709 -11.368 -23.661 1.00 61.00 319 ASP A O 1
ATOM 2260 N N . LYS A 1 320 ? -10.642 -13.236 -22.900 1.00 53.34 320 LYS A N 1
ATOM 2261 C CA . LYS A 1 320 ? -10.347 -14.029 -24.118 1.00 53.34 320 LYS A CA 1
ATOM 2262 C C . LYS A 1 320 ? -11.061 -13.521 -25.384 1.00 53.34 320 LYS A C 1
ATOM 2264 O O . LYS A 1 320 ? -10.981 -14.158 -26.438 1.00 53.34 320 LYS A O 1
ATOM 2269 N N . SER A 1 321 ? -11.780 -12.404 -25.290 1.00 57.97 321 SER A N 1
ATOM 2270 C CA . SER A 1 321 ? -12.301 -11.673 -26.434 1.00 57.97 321 SER A CA 1
ATOM 2271 C C . SER A 1 321 ? -11.144 -11.218 -27.321 1.00 57.97 321 SER A C 1
ATOM 2273 O O . SER A 1 321 ? -10.263 -10.477 -26.895 1.00 57.97 321 SER A O 1
ATOM 2275 N N . ARG A 1 322 ? -11.171 -11.631 -28.592 1.00 52.91 322 ARG A N 1
ATOM 2276 C CA . ARG A 1 322 ? -10.142 -11.317 -29.602 1.00 52.91 322 ARG A CA 1
ATOM 2277 C C . ARG A 1 322 ? -10.027 -9.819 -29.935 1.00 52.91 322 ARG A C 1
ATOM 2279 O O . ARG A 1 322 ? -9.221 -9.457 -30.787 1.00 52.91 322 ARG A O 1
ATOM 2286 N N . PHE A 1 323 ? -10.850 -8.974 -29.314 1.00 57.34 323 PHE A N 1
ATOM 2287 C CA . PHE A 1 323 ? -10.993 -7.557 -29.639 1.00 57.34 323 PHE A CA 1
ATOM 2288 C C . PHE A 1 323 ? -10.392 -6.612 -28.594 1.00 57.34 323 PHE A C 1
ATOM 2290 O O . PHE A 1 323 ? -10.083 -5.475 -28.939 1.00 57.34 323 PHE A O 1
ATOM 2297 N N . ALA A 1 324 ? -10.188 -7.056 -27.351 1.00 64.69 324 ALA A N 1
ATOM 2298 C CA . ALA A 1 324 ? -9.451 -6.262 -26.373 1.00 64.69 324 ALA A CA 1
ATOM 2299 C C . ALA A 1 324 ? -7.948 -6.525 -26.569 1.00 64.69 324 ALA A C 1
ATOM 2301 O O . ALA A 1 324 ? -7.476 -7.648 -26.409 1.00 64.69 324 ALA A O 1
ATOM 2302 N N . LYS A 1 325 ? -7.194 -5.507 -26.985 1.00 78.31 325 LYS A N 1
ATOM 2303 C CA . LYS A 1 325 ? -5.731 -5.586 -27.078 1.00 78.31 325 LYS A CA 1
ATOM 2304 C C . LYS A 1 325 ? -5.121 -5.045 -25.798 1.00 78.31 325 LYS A C 1
ATOM 2306 O O . LYS A 1 325 ? -5.585 -4.020 -25.297 1.00 78.31 325 LYS A O 1
ATOM 2311 N N . SER A 1 326 ? -4.090 -5.709 -25.285 1.00 89.12 326 SER A N 1
ATOM 2312 C CA . SER A 1 326 ? -3.274 -5.107 -24.237 1.00 89.12 326 SER A CA 1
ATOM 2313 C C . SER A 1 326 ? -2.300 -4.096 -24.83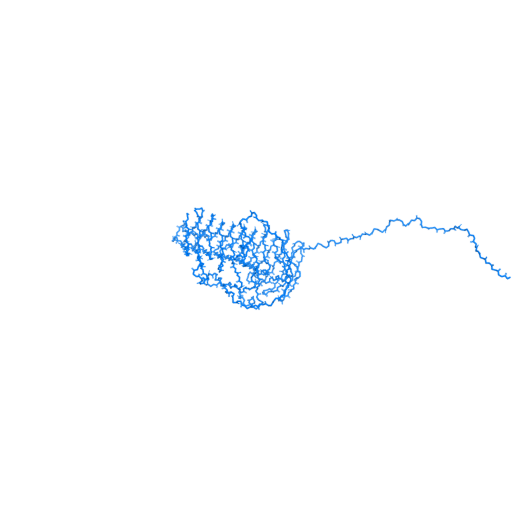9 1.00 89.12 326 SER A C 1
ATOM 2315 O O . SER A 1 326 ? -1.743 -4.345 -25.909 1.00 89.12 326 SER A O 1
ATOM 2317 N N . SER A 1 327 ? -2.081 -2.963 -24.173 1.00 92.06 327 SER A N 1
ATOM 2318 C CA . SER A 1 327 ? -1.170 -1.934 -24.679 1.00 92.06 327 SER A CA 1
ATOM 2319 C C . SER A 1 327 ? -0.172 -1.442 -23.642 1.00 92.06 327 SER A C 1
ATOM 2321 O O . SER A 1 327 ? -0.478 -1.350 -22.452 1.00 92.06 327 SER A O 1
ATOM 2323 N N . VAL A 1 328 ? 1.033 -1.120 -24.109 1.00 95.38 328 VAL A N 1
ATOM 2324 C CA . VAL A 1 328 ? 2.039 -0.367 -23.354 1.00 95.38 328 VAL A CA 1
ATOM 2325 C C . VAL A 1 328 ? 2.459 0.835 -24.188 1.00 95.38 328 VAL A C 1
ATOM 2327 O O . VAL A 1 328 ? 2.881 0.682 -25.334 1.00 95.38 328 VAL A O 1
ATOM 2330 N N . PHE A 1 329 ? 2.382 2.014 -23.586 1.00 95.44 329 PHE A N 1
ATOM 2331 C CA . PHE A 1 329 ? 2.955 3.248 -24.101 1.00 95.44 329 PHE A CA 1
ATOM 2332 C C . PHE A 1 329 ? 4.079 3.707 -23.172 1.00 95.44 329 PHE A C 1
ATOM 2334 O O . PHE A 1 329 ? 3.873 3.794 -21.961 1.00 95.44 329 PHE A O 1
ATOM 2341 N N . VAL A 1 330 ? 5.254 3.992 -23.733 1.00 96.12 330 VAL A N 1
ATOM 2342 C CA . VAL A 1 330 ? 6.373 4.632 -23.030 1.00 96.12 330 VAL A CA 1
ATOM 2343 C C . VAL A 1 330 ? 6.742 5.908 -23.777 1.00 96.12 330 VAL A C 1
ATOM 2345 O O . VAL A 1 330 ? 7.028 5.860 -24.975 1.00 96.12 330 VAL A O 1
ATOM 2348 N N . SER A 1 331 ? 6.712 7.041 -23.082 1.00 94.12 331 SER A N 1
ATOM 2349 C CA . SER A 1 331 ? 7.069 8.344 -23.647 1.00 94.12 331 SER A CA 1
ATOM 2350 C C . SER A 1 331 ? 8.585 8.570 -23.706 1.00 94.12 331 SER A C 1
ATOM 2352 O O . SER A 1 331 ? 9.340 8.007 -22.910 1.00 94.12 331 SER A O 1
ATOM 2354 N N . SER A 1 332 ? 9.017 9.478 -24.584 1.00 93.31 332 SER A N 1
ATOM 2355 C CA . SER A 1 332 ? 10.434 9.807 -24.814 1.00 93.31 332 SER A CA 1
ATOM 2356 C C . SER A 1 332 ? 11.138 10.491 -23.641 1.00 93.31 332 SER A C 1
ATOM 2358 O O . SER A 1 332 ? 12.363 10.521 -23.577 1.00 93.31 332 SER A O 1
ATOM 2360 N N . ASP A 1 333 ? 10.373 11.089 -22.731 1.00 94.00 333 ASP A N 1
ATOM 2361 C CA . ASP A 1 333 ? 10.856 11.719 -21.500 1.00 94.00 333 ASP A CA 1
ATOM 2362 C C . ASP A 1 333 ? 10.871 10.759 -20.296 1.00 94.00 333 ASP A C 1
ATOM 2364 O O . ASP A 1 333 ? 11.266 11.158 -19.202 1.00 94.00 333 ASP A O 1
ATOM 2368 N N . SER A 1 334 ? 10.483 9.492 -20.484 1.00 96.06 334 SER A N 1
ATOM 2369 C CA . SER A 1 334 ? 10.580 8.467 -19.443 1.00 96.06 334 SER A CA 1
ATOM 2370 C C . SER A 1 334 ? 11.982 7.854 -19.377 1.00 96.06 334 SER A C 1
ATOM 2372 O O . SER A 1 334 ? 12.591 7.519 -20.392 1.00 96.06 334 SER A O 1
ATOM 2374 N N . ILE A 1 335 ? 12.484 7.634 -18.161 1.00 96.69 335 ILE A N 1
ATOM 2375 C CA . ILE A 1 335 ? 13.773 6.992 -17.888 1.00 96.69 335 ILE A CA 1
ATOM 2376 C C . ILE A 1 335 ? 13.518 5.657 -17.194 1.00 96.69 335 ILE A C 1
ATOM 2378 O O . ILE A 1 335 ? 12.935 5.612 -16.114 1.00 96.69 335 ILE A O 1
ATOM 2382 N N . ILE A 1 336 ? 13.995 4.565 -17.796 1.00 97.12 336 ILE A N 1
ATOM 2383 C CA . ILE A 1 336 ? 13.913 3.214 -17.232 1.00 97.12 336 ILE A CA 1
ATOM 2384 C C . ILE A 1 336 ? 15.331 2.641 -17.163 1.00 97.12 336 ILE A C 1
ATOM 2386 O O . ILE A 1 336 ? 15.932 2.352 -18.196 1.00 97.12 336 ILE A O 1
ATOM 2390 N N . SER A 1 337 ? 15.877 2.479 -15.956 1.00 97.62 337 SER A N 1
ATOM 2391 C CA . SER A 1 337 ? 17.253 2.010 -15.744 1.00 97.62 337 SER A CA 1
ATOM 2392 C C . SER A 1 337 ? 17.294 0.778 -14.853 1.00 97.62 337 SER A C 1
ATOM 2394 O O . SER A 1 337 ? 16.667 0.729 -13.805 1.00 97.62 337 SER A O 1
ATOM 2396 N N . ALA A 1 338 ? 18.094 -0.207 -15.243 1.00 97.12 338 ALA A N 1
ATOM 2397 C CA . ALA A 1 338 ? 18.461 -1.344 -14.404 1.00 97.12 338 ALA A CA 1
ATOM 2398 C C . ALA A 1 338 ? 19.982 -1.529 -14.466 1.00 97.12 338 ALA A C 1
ATOM 2400 O O . ALA A 1 338 ? 20.478 -2.608 -14.766 1.00 97.12 338 ALA A O 1
ATOM 2401 N N . SER A 1 339 ? 20.744 -0.454 -14.290 1.00 96.50 339 SER A N 1
ATOM 2402 C CA . SER A 1 339 ? 22.189 -0.451 -14.547 1.00 96.50 339 SER A CA 1
ATOM 2403 C C . SER A 1 339 ? 22.995 -1.034 -13.382 1.00 96.50 339 SER A C 1
ATOM 2405 O O . SER A 1 339 ? 22.538 -1.057 -12.240 1.00 96.50 339 SER A O 1
ATOM 2407 N N . ALA A 1 340 ? 24.217 -1.488 -13.665 1.00 94.88 340 ALA A N 1
ATOM 2408 C CA . ALA A 1 340 ? 25.219 -1.782 -12.643 1.00 94.88 340 ALA A CA 1
ATOM 2409 C C . ALA A 1 340 ? 26.192 -0.598 -12.532 1.00 94.88 340 ALA A C 1
ATOM 2411 O O . ALA A 1 340 ? 26.768 -0.191 -13.538 1.00 94.88 340 ALA A O 1
ATOM 2412 N N . GLY A 1 341 ? 26.339 -0.020 -11.339 1.00 89.50 341 GLY A N 1
ATOM 2413 C CA . GLY A 1 341 ? 27.074 1.234 -11.138 1.00 89.50 341 GLY A CA 1
ATOM 2414 C C . GLY A 1 341 ? 28.573 1.083 -10.862 1.00 89.50 341 GLY A C 1
ATOM 2415 O O . GLY A 1 341 ? 29.348 1.942 -11.268 1.00 89.50 341 GLY A O 1
ATOM 2416 N N . VAL A 1 342 ? 28.994 0.020 -10.166 1.00 91.56 342 VAL A N 1
ATOM 2417 C CA . VAL A 1 342 ? 30.401 -0.188 -9.759 1.00 91.56 342 VAL A CA 1
ATOM 2418 C C . VAL A 1 342 ? 30.959 -1.475 -10.353 1.00 91.56 342 VAL A C 1
ATOM 2420 O O . VAL A 1 342 ? 32.044 -1.484 -10.928 1.00 91.56 342 VAL A O 1
ATOM 2423 N N . SER A 1 343 ? 30.232 -2.577 -10.198 1.00 90.31 343 SER A N 1
ATOM 2424 C CA . SER A 1 343 ? 30.627 -3.897 -10.679 1.00 90.31 343 SER A CA 1
ATOM 2425 C C . SER A 1 343 ? 29.399 -4.757 -10.975 1.00 90.31 343 SER A C 1
ATOM 2427 O O . SER A 1 343 ? 28.282 -4.429 -10.583 1.00 90.31 343 SER A O 1
ATOM 2429 N N . GLY A 1 344 ? 29.603 -5.873 -11.673 1.00 91.88 344 GLY A N 1
ATOM 2430 C CA . GLY A 1 344 ? 28.527 -6.792 -12.043 1.00 91.88 344 GLY A CA 1
ATOM 2431 C C . GLY A 1 344 ? 27.829 -6.427 -13.353 1.00 91.88 344 GLY A C 1
ATOM 2432 O O . GLY A 1 344 ? 28.158 -5.450 -14.021 1.00 91.88 344 GLY A O 1
ATOM 2433 N N . ASN A 1 345 ? 26.876 -7.271 -13.742 1.00 94.94 345 ASN A N 1
ATOM 2434 C CA . ASN A 1 345 ? 26.134 -7.102 -14.985 1.00 94.94 345 ASN A CA 1
ATOM 2435 C C . ASN A 1 345 ? 24.957 -6.148 -14.791 1.00 94.94 345 ASN A C 1
ATOM 2437 O O . ASN A 1 345 ? 24.325 -6.133 -13.730 1.00 94.94 345 ASN A O 1
ATOM 2441 N N . GLY A 1 346 ? 24.617 -5.422 -15.856 1.00 93.75 346 GLY A N 1
ATOM 2442 C CA . GLY A 1 346 ? 23.323 -4.762 -15.961 1.00 93.75 346 GLY A CA 1
ATOM 2443 C C . GLY A 1 346 ? 22.173 -5.746 -15.731 1.00 93.75 346 GLY A C 1
ATOM 2444 O O . GLY A 1 346 ? 22.291 -6.960 -15.916 1.00 93.75 346 GLY A O 1
ATOM 2445 N N . GLY A 1 347 ? 21.069 -5.191 -15.272 1.00 95.38 347 GLY A N 1
ATOM 2446 C CA . GLY A 1 347 ? 19.832 -5.875 -14.970 1.00 95.38 347 GLY A CA 1
ATOM 2447 C C . GLY A 1 347 ? 19.030 -6.196 -16.221 1.00 95.38 347 GLY A C 1
ATOM 2448 O O . GLY A 1 347 ? 19.507 -6.095 -17.353 1.00 95.38 347 GLY A O 1
ATOM 2449 N N . ARG A 1 348 ? 17.779 -6.597 -16.012 1.00 96.69 348 ARG A N 1
ATOM 2450 C CA . ARG A 1 348 ? 16.868 -6.980 -17.092 1.00 96.69 348 ARG A CA 1
ATOM 2451 C C . ARG A 1 348 ? 15.683 -6.036 -17.130 1.00 96.69 348 ARG A C 1
ATOM 2453 O O . ARG A 1 348 ? 14.992 -5.889 -16.132 1.00 96.69 348 ARG A O 1
ATOM 2460 N N . ILE A 1 349 ? 15.413 -5.470 -18.301 1.00 97.12 349 ILE A N 1
ATOM 2461 C CA . ILE A 1 349 ? 14.188 -4.719 -18.572 1.00 97.12 349 ILE A CA 1
ATOM 2462 C C . ILE A 1 349 ? 13.385 -5.521 -19.593 1.00 97.12 349 ILE A C 1
ATOM 2464 O O . ILE A 1 349 ? 13.883 -5.840 -20.670 1.00 97.12 349 ILE A O 1
ATOM 2468 N N . THR A 1 350 ? 12.158 -5.892 -19.239 1.00 96.25 350 THR A N 1
ATOM 2469 C CA . THR A 1 350 ? 11.230 -6.611 -20.117 1.00 96.25 350 THR A CA 1
ATOM 2470 C C . THR A 1 350 ? 9.977 -5.779 -20.297 1.00 96.25 350 THR A C 1
ATOM 2472 O O . THR A 1 350 ? 9.292 -5.495 -19.318 1.00 96.25 350 THR A O 1
ATOM 2475 N N . VAL A 1 351 ? 9.646 -5.444 -21.542 1.00 95.75 351 VAL A N 1
ATOM 2476 C CA . VAL A 1 351 ? 8.383 -4.788 -21.887 1.00 95.75 351 VAL A CA 1
ATOM 2477 C C . VAL A 1 351 ? 7.624 -5.661 -22.875 1.00 95.75 351 VAL A C 1
ATOM 2479 O O . VAL A 1 351 ? 8.188 -6.101 -23.876 1.00 95.75 351 VAL A O 1
ATOM 2482 N N . LYS A 1 352 ? 6.360 -5.970 -22.571 1.00 93.94 352 LYS A N 1
ATOM 2483 C CA . LYS A 1 352 ? 5.530 -6.848 -23.400 1.00 93.94 352 LYS A CA 1
ATOM 2484 C C . LYS A 1 352 ? 4.065 -6.416 -23.386 1.00 93.94 352 LYS A C 1
ATOM 2486 O O . LYS A 1 352 ? 3.497 -6.215 -22.316 1.00 93.94 352 LYS A O 1
ATOM 2491 N N . ALA A 1 353 ? 3.471 -6.343 -24.574 1.00 92.06 353 ALA A N 1
ATOM 2492 C CA . ALA A 1 353 ? 2.066 -6.033 -24.835 1.00 92.06 353 ALA A CA 1
ATOM 2493 C C . ALA A 1 353 ? 1.644 -6.603 -26.201 1.00 92.06 353 ALA A C 1
ATOM 2495 O O . ALA A 1 353 ? 2.516 -7.009 -26.974 1.00 92.06 353 ALA A O 1
ATOM 2496 N N . ASP A 1 354 ? 0.343 -6.605 -26.507 1.00 88.50 354 ASP A N 1
ATOM 2497 C CA . ASP A 1 354 ? -0.143 -6.845 -27.876 1.00 88.50 354 ASP A CA 1
ATOM 2498 C C . ASP A 1 354 ? 0.122 -5.632 -28.783 1.00 88.50 354 ASP A C 1
ATOM 2500 O O . ASP A 1 354 ? 0.427 -5.793 -29.964 1.00 88.50 354 ASP A O 1
ATOM 2504 N N . ASP A 1 355 ? 0.009 -4.426 -28.222 1.00 87.69 355 ASP A N 1
ATOM 2505 C CA . ASP A 1 355 ? 0.325 -3.152 -28.865 1.00 87.69 355 ASP A CA 1
ATOM 2506 C C . ASP A 1 355 ? 1.366 -2.389 -28.035 1.00 87.69 355 ASP A C 1
ATOM 2508 O O . ASP A 1 355 ? 1.117 -2.006 -26.890 1.00 87.69 355 ASP A O 1
ATOM 2512 N N . LEU A 1 356 ? 2.566 -2.219 -28.582 1.00 90.06 356 LEU A N 1
ATOM 2513 C CA . LEU A 1 356 ? 3.691 -1.597 -27.890 1.00 90.06 356 LEU A CA 1
ATOM 2514 C C . LEU A 1 356 ? 4.152 -0.368 -28.667 1.00 90.06 356 LEU A C 1
ATOM 2516 O O . LEU A 1 356 ? 4.635 -0.490 -29.792 1.00 90.06 356 LEU A O 1
ATOM 2520 N N . ALA A 1 357 ? 4.068 0.792 -28.023 1.00 86.31 357 ALA A N 1
ATOM 2521 C CA . ALA A 1 357 ? 4.593 2.050 -28.525 1.00 86.31 357 ALA A CA 1
ATOM 2522 C C . ALA A 1 357 ? 5.659 2.591 -27.564 1.00 86.31 357 ALA A C 1
ATOM 2524 O O . ALA A 1 357 ? 5.407 2.779 -26.374 1.00 86.31 357 ALA A O 1
ATOM 2525 N N . MET A 1 358 ? 6.854 2.835 -28.096 1.00 85.12 358 MET A N 1
ATOM 2526 C CA . MET A 1 358 ? 7.967 3.489 -27.409 1.00 85.12 358 MET A CA 1
ATOM 2527 C C . MET A 1 358 ? 8.440 4.615 -28.319 1.00 85.12 358 MET A C 1
ATOM 2529 O O . MET A 1 358 ? 8.767 4.349 -29.479 1.00 85.12 358 MET A O 1
ATOM 2533 N N . VAL A 1 359 ? 8.393 5.849 -27.822 1.00 75.75 359 VAL A N 1
ATOM 2534 C CA . VAL A 1 359 ? 8.726 7.065 -28.582 1.00 75.75 359 VAL A CA 1
ATOM 2535 C C . VAL A 1 359 ? 10.031 7.645 -28.075 1.00 75.75 359 VAL A C 1
ATOM 2537 O O . VAL A 1 359 ? 10.245 7.582 -26.849 1.00 75.75 359 VAL A O 1
#

Mean predicted aligned error: 11.27 Å

Secondary structure (DSSP, 8-state):
-------------------S---------------SSBS-EEEES-EEEEEETTEEEEEE-TTEEEEESB--B-TT-EEEEE-SSTT-EEEEEE-SSS-EEE-SEEEEEEEEEEE-TTEEEE-TT-EEEEEEEEEESSEE-HHHHHTT-EEEEEE-SEEEESSEEESSEEEEEESEEEESSEEEEEEEEEEEEE-SEEEEEEEETTEEEEEEE-----PPPP-S-PPPPPPPPTT-SS-TTGGGS-EEEE-SEEEEEEEEEE-TT-EEEE-SEEE--BTTSB--EEEEEESEEEE-S-EEE--BSSB--EEEEEE---S--TT---EEEE-TT-EEE--BSSSS---EEEEE-SEEEE-

Foldseek 3Di:
DDDDDDDDDDDDDDDPPDPDDPPPPPVPPPVVPLPAFADKDWPDFDWDWDDDPLEIEIETEALTEIETCAGERAAPHEYEYHYPAQAGEYEYHHPHDAEYHAQYEYYYRYEYEYEALAEYEHDQNYDYEGQEYHGANFDDDSVCSVVVWQKTFNAHHEYEHNYEAEHCYYEGEHCEYEYAHEYANEQHEYEAEHAHGMWTFDQDPNDTDTDHDDDPDDDDDDDDDDDDDDDDDPDDPVDDPCVSASEYYYQYEYAYLEYHYEYQQYEYEAQEEYHQEAAAAEFHEAHAEHQEYEAHLYEYARAYQAEFYEYEADHDHPPPPPPRWREYEHEPNYHHARYHNHHDYGYYYHHDTRYYYYD

Sequence (359 aa):
MKSQTYPNSRNGLDVRTALVFLVITILALSAAVYAGPHGAKVVRGKVQFTQQGDTLVIKASNNSIINFRSFNIPAGETVRFVLPSSSSRVLSRVTGGAASQIDGMLVCNGRLYLTNYAGVNFGSTAVVNAAALYAVAGNISDRDFLRKADRFSGIAGAVTNDGMLQAQAVHLVGTQVANSGSIIVPAGVVTMTAASGEVYLVERDGHFLVKVAGASASPAPAAAAAAPLPEANPTNPLAVGDMYSLAVQNTGTVKAGRVAVGGEGAKVDVSGTIDAANPTGRGGDVRITGQQISVAAAAIDASGATGGGEIVILASNTDKSRFAKSSVFVSSDSIISASAGVSGNGGRITVKADDLAMV

Solvent-accessible surface area (backbone atoms only — not comparable to full-atom values): 18117 Å² total; per-residue (Å²): 132,83,90,80,91,87,84,82,81,92,84,83,87,88,81,96,80,87,78,87,84,79,78,77,74,77,73,72,72,72,66,78,75,72,68,44,67,35,69,76,41,78,79,37,61,60,71,46,82,46,81,54,88,59,30,42,35,37,40,33,36,62,67,17,32,32,38,20,44,37,53,29,27,48,68,85,27,32,44,36,41,48,46,86,38,54,87,23,36,38,39,43,34,40,74,44,86,64,52,25,46,30,24,12,37,40,37,29,60,9,28,42,33,43,24,19,37,54,8,38,38,31,35,70,68,13,38,36,41,26,37,22,39,35,43,31,4,13,43,60,51,72,66,33,56,75,69,71,40,53,44,35,32,65,29,63,12,39,24,40,32,42,14,38,42,36,27,46,26,41,36,39,32,8,22,26,24,38,33,60,19,40,37,46,14,78,79,19,38,38,36,41,30,11,36,66,39,30,41,31,62,39,82,51,97,92,38,76,46,76,46,70,50,78,76,75,88,69,90,77,83,90,85,84,83,85,76,88,78,85,85,85,77,92,86,55,93,81,60,94,66,62,91,74,51,35,24,30,40,33,59,16,42,38,34,20,27,26,39,37,39,26,22,80,66,6,39,28,41,35,40,21,37,39,40,14,56,22,87,87,31,56,15,17,37,40,38,40,34,12,16,35,34,40,35,43,58,16,42,37,32,15,24,6,22,53,11,21,10,39,37,38,40,41,22,46,60,80,61,88,54,93,79,63,72,10,25,34,39,37,38,69,68,36,45,81,44,29,41,37,74,76,39,67,54,60,35,47,79,44,79,46,42,78,41,74,47,78,86